Protein AF-A0A535F2R6-F1 (afdb_monomer)

Secondary structure (DSSP, 8-state):
-HHHIIIIIS-TTS----HHHHIIIIIHHHHHHHHHHHHT-PPP-SSTTHHHHHHHHHHHHHHHHHSS-GGGHHHHHHHHHHHTTT-HHHHHHHHHHHHHHHHHHHHTT--HHHHHHHHHHHHHHHHTT--TTSTTSTTSPPHHHHHHHHHHHTS-GGGSHHHHHHHHHHHHHHH-SS------S------SS-SS--TTSHHHHHS-SHHHHHHHTT--

Sequence (220 aa):
MIEEFHEHVYPGRVQTPIPQKFIDTVLFPYAHALNNILKANYQYGSSPNAKANAKEINSMFRWLNQLDHGFWIAPALYYFVQNHRQQQNLVVRFLIDLERLVVSFMICRVPPYRRIDRYCQLLEAIYKDEDLFAPASPLQLTPGERQEVCRILNGDIYHLHYVCRYVLLRLDSYRSDSGASYDYQTISIEHILPQRPHSDSKWHQTFPSKEMRERYVHRL

Mean predicted aligned error: 6.94 Å

Structure (mmCIF, N/CA/C/O backbone):
data_AF-A0A535F2R6-F1
#
_entry.id   AF-A0A535F2R6-F1
#
loop_
_atom_site.group_PDB
_atom_site.id
_atom_site.type_symbol
_atom_site.label_atom_id
_atom_site.label_alt_id
_atom_site.label_comp_id
_atom_site.label_asym_id
_atom_site.label_entity_id
_atom_site.label_seq_id
_atom_site.pdbx_PDB_ins_code
_atom_site.Cartn_x
_atom_site.Cartn_y
_atom_site.Cartn_z
_atom_site.occupancy
_atom_site.B_iso_or_equiv
_atom_site.auth_seq_id
_atom_site.auth_comp_id
_atom_site.auth_asym_id
_atom_site.auth_atom_id
_atom_site.pdbx_PDB_model_num
ATOM 1 N N . MET A 1 1 ? -26.805 16.577 0.237 1.00 53.19 1 MET A N 1
ATOM 2 C CA . MET A 1 1 ? -25.674 16.834 1.158 1.00 53.19 1 MET A CA 1
ATOM 3 C C . MET A 1 1 ? -26.095 16.974 2.627 1.00 53.19 1 MET A C 1
ATOM 5 O O . MET A 1 1 ? -25.614 16.174 3.412 1.00 53.19 1 MET A O 1
ATOM 9 N N . ILE A 1 2 ? -26.966 17.915 3.043 1.00 55.25 2 ILE A N 1
ATOM 10 C CA . ILE A 1 2 ? -27.427 17.984 4.458 1.00 55.25 2 ILE A CA 1
ATOM 11 C C . ILE A 1 2 ? -28.404 16.843 4.797 1.00 55.25 2 ILE A C 1
ATOM 13 O O . ILE A 1 2 ? -28.272 16.225 5.847 1.00 55.25 2 ILE A O 1
ATOM 17 N N . GLU A 1 3 ? -29.332 16.509 3.896 1.00 55.41 3 GLU A N 1
ATOM 18 C CA . GLU A 1 3 ? -30.241 15.361 4.075 1.00 55.41 3 GLU A CA 1
ATOM 19 C C . GLU A 1 3 ? -29.479 14.030 4.125 1.00 55.41 3 GLU A C 1
ATOM 21 O O . GLU A 1 3 ? -29.607 13.304 5.101 1.00 55.41 3 GLU A O 1
ATOM 26 N N . GLU A 1 4 ? -28.577 13.774 3.172 1.00 56.91 4 GLU A N 1
ATOM 27 C CA . GLU A 1 4 ? -27.703 12.584 3.179 1.00 56.91 4 GLU A CA 1
ATOM 28 C C . GLU A 1 4 ? -26.836 12.484 4.449 1.00 56.91 4 GLU A C 1
ATOM 30 O O . GLU A 1 4 ? -26.593 11.391 4.957 1.00 56.91 4 GLU A O 1
ATOM 35 N N . PHE A 1 5 ? -26.378 13.616 5.001 1.00 58.38 5 PHE A N 1
ATOM 36 C CA . PHE A 1 5 ? -25.664 13.635 6.280 1.00 58.38 5 PHE A CA 1
ATOM 37 C C . PHE A 1 5 ? -26.579 13.183 7.427 1.00 58.38 5 PHE A C 1
ATOM 39 O O . PHE A 1 5 ? -26.188 12.347 8.240 1.00 58.38 5 PHE A O 1
ATOM 46 N N . HIS A 1 6 ? -27.813 13.683 7.476 1.00 60.59 6 HIS A N 1
ATOM 47 C CA . HIS A 1 6 ? -28.810 13.264 8.461 1.00 60.59 6 HIS A CA 1
ATOM 48 C C . HIS A 1 6 ? -29.387 11.866 8.213 1.00 60.59 6 HIS A C 1
ATOM 50 O O . HIS A 1 6 ? -30.003 11.319 9.115 1.00 60.59 6 HIS A O 1
ATOM 56 N N . GLU A 1 7 ? -29.193 11.260 7.046 1.00 66.00 7 GLU A N 1
ATOM 57 C CA . GLU A 1 7 ? -29.596 9.874 6.786 1.00 66.00 7 GLU A CA 1
ATOM 58 C C . GLU A 1 7 ? -28.478 8.875 7.091 1.00 66.00 7 GLU A C 1
ATOM 60 O O . GLU A 1 7 ? -28.731 7.828 7.682 1.00 66.00 7 GLU A O 1
ATOM 65 N N . HIS A 1 8 ? -27.234 9.190 6.728 1.00 62.97 8 HIS A N 1
ATOM 66 C CA . HIS A 1 8 ? -26.132 8.225 6.782 1.00 62.97 8 HIS A CA 1
ATOM 67 C C . HIS A 1 8 ? -25.128 8.478 7.908 1.00 62.97 8 HIS A C 1
ATOM 69 O O . HIS A 1 8 ? -24.523 7.532 8.408 1.00 62.97 8 HIS A O 1
ATOM 75 N N . VAL A 1 9 ? -24.945 9.732 8.327 1.00 61.28 9 VAL A N 1
ATOM 76 C CA . VAL A 1 9 ? -24.023 10.099 9.419 1.00 61.28 9 VAL A CA 1
ATOM 77 C C . VAL A 1 9 ? -24.783 10.286 10.730 1.00 61.28 9 VAL A C 1
ATOM 79 O O . VAL A 1 9 ? -24.269 9.968 11.803 1.00 61.28 9 VAL A O 1
ATOM 82 N N . TYR A 1 10 ? -26.023 10.774 10.646 1.00 60.84 10 TYR A N 1
ATOM 83 C CA . TYR A 1 10 ? -26.882 11.029 11.796 1.00 60.84 10 TYR A CA 1
ATOM 84 C C . TYR A 1 10 ? -28.350 10.615 11.562 1.00 60.84 10 TYR A C 1
ATOM 86 O O . TYR A 1 10 ? -29.223 11.470 11.735 1.00 60.84 10 TYR A O 1
ATOM 94 N N . PRO A 1 11 ? -28.636 9.343 11.181 1.00 54.47 11 PRO A N 1
ATOM 95 C CA . PRO A 1 11 ? -29.995 8.842 10.947 1.00 54.47 11 PRO A CA 1
ATOM 96 C C . PRO A 1 11 ? -30.901 9.207 12.119 1.00 54.47 11 PRO A C 1
ATOM 98 O O . PRO A 1 11 ? -30.718 8.741 13.247 1.00 54.47 11 PRO A O 1
ATOM 101 N N . GLY A 1 12 ? -31.848 10.108 11.864 1.00 58.34 12 GLY A N 1
ATOM 102 C CA . GLY A 1 12 ? -32.712 10.672 12.892 1.00 58.34 12 GLY A CA 1
ATOM 103 C C . GLY A 1 12 ? -33.409 9.595 13.732 1.00 58.34 12 GLY A C 1
ATOM 104 O O . GLY A 1 12 ? -33.988 8.659 13.186 1.00 58.34 12 GLY A O 1
ATOM 105 N N . ARG A 1 13 ? -33.426 9.822 15.060 1.00 48.97 13 ARG A N 1
ATOM 106 C CA . ARG A 1 13 ? -34.171 9.112 16.135 1.00 48.97 13 ARG A CA 1
ATOM 107 C C . ARG A 1 13 ? -33.417 8.112 17.021 1.00 48.97 13 ARG A C 1
ATOM 109 O O . ARG A 1 13 ? -34.062 7.303 17.683 1.00 48.97 13 ARG A O 1
ATOM 116 N N . VAL A 1 14 ? -32.102 8.230 17.183 1.00 52.03 14 VAL A N 1
ATOM 117 C CA . VAL A 1 14 ? -31.460 7.730 18.415 1.00 52.03 14 VAL A CA 1
ATOM 118 C C . VAL A 1 14 ? -31.226 8.918 19.339 1.00 52.03 14 VAL A C 1
ATOM 120 O O . VAL A 1 14 ? -30.663 9.925 18.916 1.00 52.03 14 VAL A O 1
ATOM 123 N N . GLN A 1 15 ? -31.716 8.814 20.580 1.00 54.31 15 GLN A N 1
ATOM 124 C CA . GLN A 1 15 ? -31.427 9.751 21.668 1.00 54.31 15 GLN A CA 1
ATOM 125 C C . GLN A 1 15 ? -29.955 10.141 21.610 1.00 54.31 15 GLN A C 1
ATOM 127 O O . GLN A 1 15 ? -29.078 9.277 21.653 1.00 54.31 15 GLN A O 1
ATOM 132 N N . THR A 1 16 ? -29.716 11.437 21.443 1.00 52.16 16 THR A N 1
ATOM 133 C CA . THR A 1 16 ? -28.403 12.039 21.257 1.00 52.16 16 THR A CA 1
ATOM 134 C C . THR A 1 16 ? -27.399 11.372 22.203 1.00 52.16 16 THR A C 1
ATOM 136 O O . THR A 1 16 ? -27.581 11.438 23.424 1.00 52.16 16 THR A O 1
ATOM 139 N N . PRO A 1 17 ? -26.296 10.776 21.713 1.00 57.97 17 PRO A N 1
ATOM 140 C CA . PRO A 1 17 ? -25.086 10.801 22.511 1.00 57.97 17 PRO A CA 1
ATOM 141 C C . PRO A 1 17 ? -24.850 12.289 22.777 1.00 57.97 17 PRO A C 1
ATOM 143 O O . PRO A 1 17 ? -24.729 13.054 21.822 1.00 57.97 17 PRO A O 1
ATOM 146 N N . ILE A 1 18 ? -24.884 12.712 24.045 1.00 73.06 18 ILE A N 1
ATOM 147 C CA . ILE A 1 18 ? -24.543 14.079 24.482 1.00 73.06 18 ILE A CA 1
ATOM 148 C C . ILE A 1 18 ? -23.378 14.563 23.601 1.00 73.06 18 ILE A C 1
ATOM 150 O O . ILE A 1 18 ? -22.455 13.771 23.433 1.00 73.06 18 ILE A O 1
ATOM 154 N N . PRO A 1 19 ? -23.377 15.772 23.006 1.00 81.19 19 PRO A N 1
ATOM 155 C CA . PRO A 1 19 ? -22.329 16.209 22.069 1.00 81.19 19 PRO A CA 1
ATOM 156 C C . PRO A 1 19 ? -20.900 15.870 22.522 1.00 81.19 19 PRO A C 1
ATOM 158 O O . PRO A 1 19 ? -20.068 15.441 21.728 1.00 81.19 19 PRO A O 1
ATOM 161 N N . GLN A 1 20 ? -20.664 15.939 23.832 1.00 84.38 20 GLN A N 1
ATOM 162 C CA . GLN A 1 20 ? -19.458 15.463 24.496 1.00 84.38 20 GLN A CA 1
ATOM 163 C C . GLN A 1 20 ? -19.130 13.980 24.237 1.00 84.38 20 GLN A C 1
ATOM 165 O O . GLN A 1 20 ? -18.024 13.667 23.829 1.00 84.38 20 GLN A O 1
ATOM 170 N N . LYS A 1 21 ? -20.089 13.059 24.363 1.00 84.06 21 LYS A N 1
ATOM 171 C CA . LYS A 1 21 ? -19.920 11.640 24.020 1.00 84.06 21 LYS A CA 1
ATOM 172 C C . LYS A 1 21 ? -19.523 11.445 22.556 1.00 84.06 21 LYS A C 1
ATOM 174 O O . LYS A 1 21 ? -18.65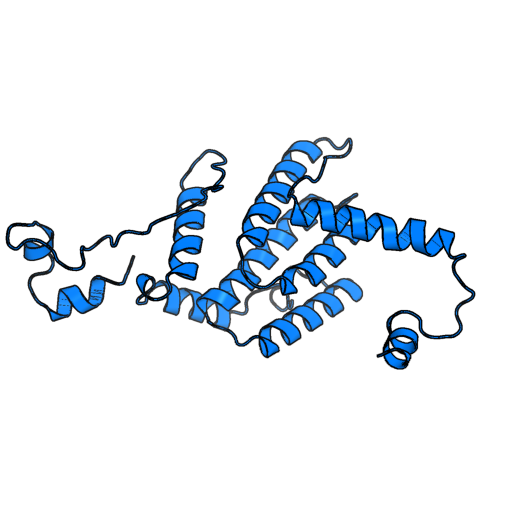8 10.618 22.294 1.00 84.06 21 LYS A O 1
ATOM 179 N N . PHE A 1 22 ? -20.101 12.181 21.603 1.00 84.00 22 PHE A N 1
ATOM 180 C CA . PHE A 1 22 ? -19.645 12.113 20.205 1.00 84.00 22 PHE A CA 1
ATOM 181 C C . PHE A 1 22 ? -18.194 12.592 20.066 1.00 84.00 22 PHE A C 1
ATOM 183 O O . PHE A 1 22 ? -17.375 11.907 19.452 1.00 84.00 22 PHE A O 1
ATOM 190 N N . ILE A 1 23 ? -17.865 13.734 20.674 1.00 86.94 23 ILE A N 1
ATOM 191 C CA . ILE A 1 23 ? -16.510 14.292 20.663 1.00 86.94 23 ILE A CA 1
ATOM 192 C C . ILE A 1 23 ? -15.502 13.285 21.243 1.00 86.94 23 ILE A C 1
ATOM 194 O O . ILE A 1 23 ? -14.511 12.954 20.592 1.00 86.94 23 ILE A O 1
ATOM 198 N N . ASP A 1 24 ? -15.800 12.740 22.419 1.00 88.00 24 ASP A N 1
ATOM 199 C CA . ASP A 1 24 ? -14.896 11.889 23.191 1.00 88.00 24 ASP A CA 1
ATOM 200 C C . ASP A 1 24 ? -14.749 10.483 22.598 1.00 88.00 24 ASP A C 1
ATOM 202 O O . ASP A 1 24 ? -13.669 9.894 22.653 1.00 88.00 24 ASP A O 1
ATOM 206 N N . THR A 1 25 ? -15.824 9.927 22.028 1.00 85.50 25 THR A N 1
ATOM 207 C CA . THR A 1 25 ? -15.846 8.522 21.579 1.00 85.50 25 THR A CA 1
ATOM 208 C C . THR A 1 25 ? -15.702 8.343 20.072 1.00 85.50 25 THR A C 1
ATOM 210 O O . THR A 1 25 ? -15.314 7.261 19.637 1.00 85.50 25 THR A O 1
ATOM 213 N N . VAL A 1 26 ? -15.960 9.384 19.276 1.00 86.62 26 VAL A N 1
ATOM 214 C CA . VAL A 1 26 ? -15.872 9.324 17.810 1.00 86.62 26 VAL A CA 1
ATOM 215 C C . VAL A 1 26 ? -14.845 10.322 17.291 1.00 86.62 26 VAL A C 1
ATOM 217 O O . VAL A 1 26 ? -13.838 9.912 16.720 1.00 86.62 26 VAL A O 1
ATOM 220 N N . LEU A 1 27 ? -15.038 11.623 17.517 1.00 88.25 27 LEU A N 1
ATOM 221 C CA . LEU A 1 27 ? -14.206 12.641 16.869 1.00 88.25 27 LEU A CA 1
ATOM 222 C C . LEU A 1 27 ? -12.733 12.557 17.292 1.00 88.25 27 LEU A C 1
ATOM 224 O O . LEU A 1 27 ? -11.859 12.448 16.431 1.00 88.25 27 LEU A O 1
ATOM 228 N N . PHE A 1 28 ? -12.442 12.583 18.597 1.00 91.88 28 PHE A N 1
ATOM 229 C CA . PHE A 1 28 ? -11.062 12.554 19.086 1.00 91.88 28 PHE A CA 1
ATOM 230 C C . PHE A 1 28 ? -10.318 11.264 18.714 1.00 91.88 28 PHE A C 1
ATOM 232 O O . PHE A 1 28 ? -9.199 11.372 18.200 1.00 91.88 28 PHE A O 1
ATOM 239 N N . PRO A 1 29 ? -10.889 10.054 18.894 1.00 91.75 29 PRO A N 1
ATOM 240 C CA . PRO A 1 29 ? -10.221 8.822 18.483 1.00 91.75 29 PRO A CA 1
ATOM 241 C C . PRO A 1 29 ? -9.874 8.790 16.992 1.00 91.75 29 PRO A C 1
ATOM 243 O O . PRO A 1 29 ? -8.746 8.438 16.643 1.00 91.75 29 PRO A O 1
ATOM 246 N N . TYR A 1 30 ? -10.800 9.202 16.120 1.00 94.25 30 TYR A N 1
ATOM 247 C CA . TYR A 1 30 ? -10.560 9.227 14.676 1.00 94.25 30 TYR A CA 1
ATOM 248 C C . TYR A 1 30 ? -9.562 10.317 14.278 1.00 94.25 30 TYR A C 1
ATOM 250 O O . TYR A 1 30 ? -8.675 10.051 13.472 1.00 94.25 30 TYR A O 1
ATOM 258 N N . ALA A 1 31 ? -9.632 11.514 14.867 1.00 94.88 31 ALA A N 1
ATOM 259 C CA . ALA A 1 31 ? -8.666 12.580 14.602 1.00 94.88 31 ALA A CA 1
ATOM 260 C C . ALA A 1 31 ? -7.241 12.173 15.017 1.00 94.88 31 ALA A C 1
ATOM 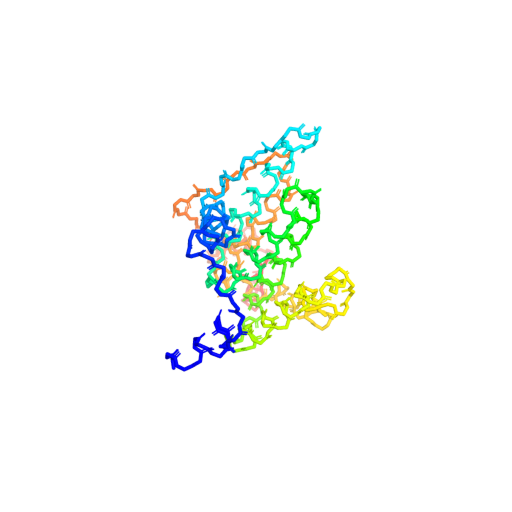262 O O . ALA A 1 31 ? -6.283 12.384 14.271 1.00 94.88 31 ALA A O 1
ATOM 263 N N . HIS A 1 32 ? -7.100 11.534 16.180 1.00 93.88 32 HIS A N 1
ATOM 264 C CA . HIS A 1 32 ? -5.815 11.030 16.656 1.00 93.88 32 HIS A CA 1
ATOM 265 C C . HIS A 1 32 ? -5.281 9.899 15.765 1.00 93.88 32 HIS A C 1
ATOM 267 O O . HIS A 1 32 ? -4.109 9.902 15.390 1.00 93.88 32 HIS A O 1
ATOM 273 N N . ALA A 1 33 ? -6.139 8.951 15.377 1.00 95.06 33 ALA A N 1
ATOM 274 C CA . ALA A 1 33 ? -5.780 7.883 14.450 1.00 95.06 33 ALA A CA 1
ATOM 275 C C . ALA A 1 33 ? -5.367 8.420 13.071 1.00 95.06 33 ALA A C 1
ATOM 277 O O . ALA A 1 33 ? -4.355 7.988 12.525 1.00 95.06 33 ALA A O 1
ATOM 278 N N . LEU A 1 34 ? -6.089 9.407 12.540 1.00 95.81 34 LEU A N 1
ATOM 279 C CA . LEU A 1 34 ? -5.744 10.054 11.280 1.00 95.81 34 LEU A CA 1
ATOM 280 C C . LEU A 1 34 ? -4.387 10.759 11.373 1.00 95.81 34 LEU A C 1
ATOM 282 O O . LEU A 1 34 ? -3.554 10.595 10.487 1.00 95.81 34 LEU A O 1
ATOM 286 N N . ASN A 1 35 ? -4.117 11.480 12.466 1.00 95.88 35 ASN A N 1
ATOM 287 C CA . ASN A 1 35 ? -2.801 12.076 12.703 1.00 95.88 35 ASN A CA 1
ATOM 288 C C . ASN A 1 35 ? -1.694 11.008 12.753 1.00 95.88 35 ASN A C 1
ATOM 290 O O . ASN A 1 35 ? -0.640 11.221 12.157 1.00 95.88 35 ASN A O 1
ATOM 294 N N . ASN A 1 36 ? -1.950 9.855 13.385 1.00 95.44 36 ASN A N 1
ATOM 295 C CA . ASN A 1 36 ? -1.012 8.728 13.410 1.00 95.44 36 ASN A CA 1
ATOM 296 C C . ASN A 1 36 ? -0.687 8.193 12.015 1.00 95.44 36 ASN A C 1
ATOM 298 O O . ASN A 1 36 ? 0.482 7.941 11.723 1.00 95.44 36 ASN A O 1
ATOM 302 N N . ILE A 1 37 ? -1.704 8.045 11.165 1.00 95.31 37 ILE A N 1
ATOM 303 C CA . ILE A 1 37 ? -1.556 7.578 9.783 1.00 95.31 37 ILE A CA 1
ATOM 304 C C . ILE A 1 37 ? -0.759 8.601 8.967 1.00 95.31 37 ILE A C 1
ATOM 306 O O . ILE A 1 37 ? 0.274 8.270 8.390 1.00 95.31 37 ILE A O 1
ATOM 310 N N . LEU A 1 38 ? -1.188 9.865 8.969 1.00 93.62 38 LEU A N 1
ATOM 311 C CA . LEU A 1 38 ? -0.591 10.913 8.136 1.00 93.62 38 LEU A CA 1
ATOM 312 C C . LEU A 1 38 ? 0.855 11.236 8.528 1.00 93.62 38 LEU A C 1
ATOM 314 O O . LEU A 1 38 ? 1.678 11.518 7.662 1.00 93.62 38 LEU A O 1
ATOM 318 N N . LYS A 1 39 ? 1.183 11.193 9.824 1.00 93.75 39 LYS A N 1
ATOM 319 C CA . LYS A 1 39 ? 2.530 11.517 10.325 1.00 93.75 39 LYS A CA 1
ATOM 320 C C . LYS A 1 39 ? 3.398 10.296 10.602 1.00 93.75 39 LYS A C 1
ATOM 322 O O . LYS A 1 39 ? 4.547 10.467 11.004 1.00 93.75 39 LYS A O 1
ATOM 327 N N . ALA A 1 40 ? 2.867 9.084 10.426 1.00 93.75 40 ALA A N 1
ATOM 328 C CA . ALA A 1 40 ? 3.548 7.836 10.764 1.00 93.75 40 ALA A CA 1
ATOM 329 C C . ALA A 1 40 ? 4.204 7.869 12.164 1.00 93.75 40 ALA A C 1
ATOM 331 O O . ALA A 1 40 ? 5.381 7.527 12.329 1.00 93.75 40 ALA A O 1
ATOM 332 N N . ASN A 1 41 ? 3.450 8.338 13.165 1.00 93.50 41 ASN A N 1
ATOM 333 C CA . ASN A 1 41 ? 3.931 8.594 14.527 1.00 93.50 41 ASN A CA 1
ATOM 334 C C . ASN A 1 41 ? 3.131 7.844 15.609 1.00 93.50 41 ASN A C 1
ATOM 336 O O . ASN A 1 41 ? 3.075 8.285 16.758 1.00 93.50 41 ASN A O 1
ATOM 340 N N . TYR A 1 42 ? 2.541 6.698 15.260 1.00 92.44 42 TYR A N 1
ATOM 341 C CA . TYR A 1 42 ? 1.868 5.826 16.216 1.00 92.44 42 TYR A CA 1
ATOM 342 C C . TYR A 1 42 ? 2.827 5.394 17.332 1.00 92.44 42 TYR A C 1
ATOM 344 O O . TYR A 1 42 ? 3.926 4.891 17.077 1.00 92.44 42 TYR A O 1
ATOM 352 N N . GLN A 1 43 ? 2.394 5.592 18.575 1.00 87.06 43 GLN A N 1
ATOM 353 C CA . GLN A 1 43 ? 3.139 5.221 19.772 1.00 87.06 43 GLN A CA 1
ATOM 354 C C . GLN A 1 43 ? 2.623 3.898 20.336 1.00 87.06 43 GLN A C 1
ATOM 356 O O . GLN A 1 43 ? 1.428 3.601 20.301 1.00 87.06 43 GLN A O 1
ATOM 361 N N . TYR A 1 44 ? 3.549 3.094 20.851 1.00 73.56 44 TYR A N 1
ATOM 362 C CA . TYR A 1 44 ? 3.250 1.782 21.403 1.00 73.56 44 TYR A CA 1
ATOM 363 C C . TYR A 1 44 ? 2.609 1.888 22.795 1.00 73.56 44 TYR A C 1
ATOM 365 O O . TYR A 1 44 ? 2.993 2.732 23.600 1.00 73.56 44 TYR A O 1
ATOM 373 N N . GLY A 1 45 ? 1.646 1.010 23.085 1.00 67.25 45 GLY A N 1
ATOM 374 C CA . GLY A 1 45 ? 1.159 0.771 24.451 1.00 67.25 45 GLY A CA 1
ATOM 375 C C . GLY A 1 45 ? 2.054 -0.210 25.222 1.00 67.25 45 GLY A C 1
ATOM 376 O O . GLY A 1 45 ? 3.061 -0.678 24.707 1.00 67.25 45 GLY A O 1
ATOM 377 N N . SER A 1 46 ? 1.675 -0.595 26.439 1.00 62.53 46 SER A N 1
ATOM 378 C CA . SER A 1 46 ? 2.521 -1.378 27.364 1.00 62.53 46 SER A CA 1
ATOM 379 C C . SER A 1 46 ? 2.680 -2.888 27.061 1.00 62.53 46 SER A C 1
ATOM 381 O O . SER A 1 46 ? 3.010 -3.651 27.964 1.00 62.53 46 SER A O 1
ATOM 383 N N . SER A 1 47 ? 2.420 -3.362 25.835 1.00 65.31 47 SER A N 1
ATOM 384 C CA . SER A 1 47 ? 2.470 -4.800 25.486 1.00 65.31 47 SER A CA 1
ATOM 385 C C . SER A 1 47 ? 3.895 -5.278 25.115 1.00 65.31 47 SER A C 1
ATOM 387 O O . SER A 1 47 ? 4.664 -4.488 24.561 1.00 65.31 47 SER A O 1
ATOM 389 N N . PRO A 1 48 ? 4.266 -6.559 25.358 1.00 63.47 48 PRO A N 1
ATOM 390 C CA . PRO A 1 48 ? 5.625 -7.084 25.143 1.00 63.47 48 PRO A CA 1
ATOM 391 C C . PRO A 1 48 ? 6.193 -6.873 23.729 1.00 63.47 48 PRO A C 1
ATOM 393 O O . PRO A 1 48 ? 7.387 -6.631 23.579 1.00 63.47 48 PRO A O 1
ATOM 396 N N . ASN A 1 49 ? 5.335 -6.892 22.700 1.00 72.06 49 ASN A N 1
ATOM 397 C CA . ASN A 1 49 ? 5.716 -6.676 21.293 1.00 72.06 49 ASN A CA 1
ATOM 398 C C . ASN A 1 49 ? 5.321 -5.294 20.759 1.00 72.06 49 ASN A C 1
ATOM 400 O O . ASN A 1 49 ? 5.490 -5.000 19.574 1.00 72.06 49 ASN A O 1
ATOM 404 N N . ALA A 1 50 ? 4.795 -4.421 21.616 1.00 75.50 50 ALA A N 1
ATOM 405 C CA . ALA A 1 50 ? 4.181 -3.178 21.179 1.00 75.50 50 ALA A CA 1
ATOM 406 C C . ALA A 1 50 ? 5.176 -2.256 20.463 1.00 75.50 50 ALA A C 1
ATOM 408 O O . ALA A 1 50 ? 4.805 -1.581 19.506 1.00 75.50 50 ALA A O 1
ATOM 409 N N . LYS A 1 51 ? 6.451 -2.265 20.876 1.00 80.75 51 LYS A N 1
ATOM 410 C CA . LYS A 1 51 ? 7.506 -1.461 20.245 1.00 80.75 51 LYS A CA 1
ATOM 411 C C . LYS A 1 51 ? 7.830 -1.930 18.821 1.00 80.75 51 LYS A C 1
ATOM 413 O O . LYS A 1 51 ? 8.013 -1.088 17.943 1.00 80.75 51 LYS A O 1
ATOM 418 N N . ALA A 1 52 ? 7.890 -3.243 18.589 1.00 84.69 52 ALA A N 1
ATOM 419 C CA . ALA A 1 52 ? 8.130 -3.809 17.260 1.00 84.69 52 ALA A CA 1
ATOM 420 C C . ALA A 1 52 ? 6.937 -3.532 16.334 1.00 84.69 52 ALA A C 1
ATOM 422 O O . ALA A 1 52 ? 7.108 -2.928 15.277 1.00 84.69 52 ALA A O 1
ATOM 423 N N . ASN A 1 53 ? 5.722 -3.819 16.805 1.00 86.31 53 ASN A N 1
ATOM 424 C CA . ASN A 1 53 ? 4.496 -3.555 16.057 1.00 86.31 53 ASN A CA 1
ATOM 425 C C . ASN A 1 53 ? 4.321 -2.073 15.719 1.00 86.31 53 ASN A C 1
ATOM 427 O O . ASN A 1 53 ? 3.953 -1.734 14.601 1.00 86.31 53 ASN A O 1
ATOM 431 N N . ALA A 1 54 ? 4.615 -1.162 16.651 1.00 89.88 54 ALA A N 1
ATOM 432 C CA . ALA A 1 54 ? 4.534 0.266 16.363 1.00 89.88 54 ALA A CA 1
ATOM 433 C C . ALA A 1 54 ? 5.552 0.703 15.300 1.00 89.88 54 ALA A C 1
ATOM 435 O O . ALA A 1 54 ? 5.241 1.551 14.463 1.00 89.88 54 ALA A O 1
ATOM 436 N N . LYS A 1 55 ? 6.756 0.113 15.292 1.00 90.12 55 LYS A N 1
ATOM 437 C CA . LYS A 1 55 ? 7.754 0.363 14.244 1.00 90.12 55 LYS A CA 1
ATOM 438 C C . LYS A 1 55 ? 7.244 -0.104 12.879 1.00 90.12 55 LYS A C 1
ATOM 440 O O . LYS A 1 55 ? 7.372 0.646 11.913 1.00 90.12 55 LYS A O 1
ATOM 445 N N . GLU A 1 56 ? 6.650 -1.292 12.811 1.00 91.38 56 GLU A N 1
ATOM 446 C CA . GLU A 1 56 ? 6.083 -1.858 11.581 1.00 91.38 56 GLU A CA 1
ATOM 447 C C . GLU A 1 56 ? 4.875 -1.063 11.081 1.00 91.38 56 GLU A C 1
ATOM 449 O O . GLU A 1 56 ? 4.847 -0.672 9.918 1.00 91.38 56 GLU A O 1
ATOM 454 N N . ILE A 1 57 ? 3.934 -0.718 11.963 1.00 94.44 57 ILE A N 1
ATOM 455 C CA . ILE A 1 57 ? 2.782 0.139 11.641 1.00 94.44 57 ILE A CA 1
ATOM 456 C C . ILE A 1 57 ? 3.258 1.475 11.063 1.00 94.44 57 ILE A C 1
ATOM 458 O O . ILE A 1 57 ? 2.813 1.881 9.991 1.00 94.44 57 ILE A O 1
ATOM 462 N N . ASN A 1 58 ? 4.211 2.140 11.722 1.00 94.06 58 ASN A N 1
ATOM 463 C CA . ASN A 1 58 ? 4.753 3.403 11.221 1.00 94.06 58 ASN A CA 1
ATOM 464 C C . ASN A 1 58 ? 5.514 3.224 9.901 1.00 94.06 58 ASN A C 1
ATOM 466 O O . ASN A 1 58 ? 5.480 4.111 9.054 1.00 94.06 58 ASN A O 1
ATOM 470 N N . SER A 1 59 ? 6.203 2.099 9.697 1.00 92.44 59 SER A N 1
ATOM 471 C CA . SER A 1 59 ? 6.826 1.787 8.407 1.00 92.44 59 SER A CA 1
ATOM 472 C C . SER A 1 59 ? 5.774 1.662 7.304 1.00 92.44 59 SER A C 1
ATOM 474 O O . SER A 1 59 ? 5.917 2.302 6.264 1.00 92.44 59 SER A O 1
ATOM 476 N N . MET A 1 60 ? 4.682 0.939 7.554 1.00 94.12 60 MET A N 1
ATOM 477 C CA . MET A 1 60 ? 3.589 0.795 6.594 1.00 94.12 60 MET A CA 1
ATOM 478 C C . MET A 1 60 ? 2.871 2.115 6.309 1.00 94.12 60 MET A C 1
ATOM 480 O O . MET A 1 60 ? 2.564 2.389 5.153 1.00 94.12 60 MET A O 1
ATOM 484 N N . PHE A 1 61 ? 2.669 2.973 7.312 1.00 94.62 61 PHE A N 1
ATOM 485 C CA . PHE A 1 61 ? 2.144 4.323 7.086 1.00 94.62 61 PHE A CA 1
ATOM 486 C C . PHE A 1 61 ? 3.056 5.151 6.181 1.00 94.62 61 PHE A C 1
ATOM 488 O O . PHE A 1 61 ? 2.563 5.791 5.259 1.00 94.62 61 PHE A O 1
ATOM 495 N N . ARG A 1 62 ? 4.384 5.094 6.362 1.00 92.50 62 ARG A N 1
ATOM 496 C CA . ARG A 1 62 ? 5.320 5.776 5.448 1.00 92.50 62 ARG A CA 1
ATOM 497 C C . ARG A 1 62 ? 5.238 5.239 4.021 1.00 92.50 62 ARG A C 1
ATOM 499 O O . ARG A 1 62 ? 5.332 6.031 3.092 1.00 92.50 62 ARG A O 1
ATOM 506 N N . TRP A 1 63 ? 5.058 3.931 3.837 1.00 92.88 63 TRP A N 1
ATOM 507 C CA . TRP A 1 63 ? 4.872 3.344 2.506 1.00 92.88 63 TRP A CA 1
ATOM 508 C C . TRP A 1 63 ? 3.563 3.797 1.857 1.00 92.88 63 TRP A C 1
ATOM 510 O O . TRP A 1 63 ? 3.583 4.304 0.739 1.00 92.88 63 TRP A O 1
ATOM 520 N N . LEU A 1 64 ? 2.443 3.698 2.573 1.00 93.62 64 LEU A N 1
ATOM 521 C CA . LEU A 1 64 ? 1.132 4.121 2.078 1.00 93.62 64 LEU A CA 1
ATOM 522 C C . LEU A 1 64 ? 1.071 5.632 1.796 1.00 93.62 64 LEU A C 1
ATOM 524 O O . LEU A 1 64 ? 0.494 6.035 0.794 1.00 93.62 64 LEU A O 1
ATOM 528 N N . ASN A 1 65 ? 1.719 6.469 2.613 1.00 91.81 65 ASN A N 1
ATOM 529 C CA . ASN A 1 65 ? 1.776 7.922 2.402 1.00 91.81 65 ASN A CA 1
ATOM 530 C C . ASN A 1 65 ? 2.602 8.329 1.174 1.00 91.81 65 ASN A C 1
ATOM 532 O O . ASN A 1 65 ? 2.463 9.454 0.701 1.00 91.81 65 ASN A O 1
ATOM 536 N N . GLN A 1 66 ? 3.453 7.443 0.647 1.00 88.62 66 GLN A N 1
ATOM 537 C CA . GLN A 1 66 ? 4.111 7.688 -0.634 1.00 88.62 66 GLN A CA 1
ATOM 538 C C . GLN A 1 66 ? 3.163 7.483 -1.815 1.00 88.62 66 GLN A C 1
ATOM 540 O O . GLN A 1 66 ? 3.449 8.046 -2.873 1.00 88.62 66 GLN A O 1
ATOM 545 N N . LEU A 1 67 ? 2.086 6.699 -1.645 1.00 87.94 67 LEU A N 1
ATOM 546 C CA . LEU A 1 67 ? 1.104 6.354 -2.676 1.00 87.94 67 LEU A CA 1
ATOM 547 C C . LEU A 1 67 ? 0.161 7.529 -2.953 1.00 87.94 67 LEU A C 1
ATOM 549 O O . LEU A 1 67 ? -0.425 8.103 -2.034 1.00 87.94 67 LEU A O 1
ATOM 553 N N . ASP A 1 68 ? -0.001 7.874 -4.230 1.00 70.88 68 ASP A N 1
ATOM 554 C CA . ASP A 1 68 ? -0.933 8.921 -4.646 1.00 70.88 68 ASP A CA 1
ATOM 555 C C . ASP A 1 68 ? -2.394 8.462 -4.457 1.00 70.88 68 ASP A C 1
ATOM 557 O O . ASP A 1 68 ? -2.727 7.282 -4.604 1.00 70.88 68 ASP A O 1
ATOM 561 N N . HIS A 1 69 ? -3.273 9.427 -4.177 1.00 66.38 69 HIS A N 1
ATOM 562 C CA . HIS A 1 69 ? -4.710 9.299 -3.920 1.00 66.38 69 HIS A CA 1
ATOM 563 C C . HIS A 1 69 ? -5.088 8.732 -2.536 1.00 66.38 69 HIS A C 1
ATOM 565 O O . HIS A 1 69 ? -5.203 7.524 -2.329 1.00 66.38 69 HIS A O 1
ATOM 571 N N . GLY A 1 70 ? -5.416 9.634 -1.602 1.00 74.56 70 GLY A N 1
ATOM 572 C CA . GLY A 1 70 ? -5.819 9.348 -0.214 1.00 74.56 70 GLY A CA 1
ATOM 573 C C . GLY A 1 70 ? -7.128 8.566 -0.014 1.00 74.56 70 GLY A C 1
ATOM 574 O O . GLY A 1 70 ? -7.677 8.575 1.082 1.00 74.56 70 GLY A O 1
ATOM 575 N N . PHE A 1 71 ? -7.641 7.869 -1.031 1.00 84.50 71 PHE A N 1
ATOM 576 C CA . PHE A 1 71 ? -8.821 7.008 -0.899 1.00 84.50 71 PHE A CA 1
ATOM 577 C C . PHE A 1 71 ? -8.570 5.805 0.017 1.00 84.50 71 PHE A C 1
ATOM 579 O O . PHE A 1 71 ? -9.480 5.363 0.712 1.00 84.50 71 PHE A O 1
ATOM 586 N N . TRP A 1 72 ? -7.330 5.311 0.078 1.00 93.81 72 TRP A N 1
ATOM 587 C CA . TRP A 1 72 ? -6.949 4.219 0.976 1.00 93.81 72 TRP A CA 1
ATOM 588 C C . TRP A 1 72 ? -7.017 4.615 2.461 1.00 93.81 72 TRP A C 1
ATOM 590 O O . TRP A 1 72 ? -7.106 3.740 3.324 1.00 93.81 72 TRP A O 1
ATOM 600 N N . ILE A 1 73 ? -7.012 5.919 2.775 1.00 95.75 73 ILE A N 1
ATOM 601 C CA . ILE A 1 73 ? -7.045 6.417 4.156 1.00 95.75 73 ILE A CA 1
ATOM 602 C C . ILE A 1 73 ? -8.346 6.006 4.839 1.00 95.75 73 ILE A C 1
ATOM 604 O O . ILE A 1 73 ? -8.309 5.655 6.011 1.00 95.75 73 ILE A O 1
ATOM 608 N N . ALA A 1 74 ? -9.480 6.007 4.134 1.00 94.31 74 ALA A N 1
ATOM 609 C CA . ALA A 1 74 ? -10.771 5.662 4.729 1.00 94.31 74 ALA A CA 1
ATOM 610 C C . ALA A 1 74 ? -10.802 4.230 5.312 1.00 94.31 74 ALA A C 1
ATOM 612 O O . ALA A 1 74 ? -11.035 4.100 6.518 1.00 94.31 74 ALA A O 1
ATOM 613 N N . PRO A 1 75 ? -10.512 3.158 4.543 1.00 96.25 75 PRO A N 1
ATOM 614 C CA . PRO A 1 75 ? -10.453 1.807 5.101 1.00 96.25 75 PRO A CA 1
ATOM 615 C C . PRO A 1 75 ? -9.312 1.631 6.112 1.00 96.25 75 PRO A C 1
ATOM 617 O O . PRO A 1 75 ? -9.508 0.952 7.118 1.00 96.25 75 PRO A O 1
ATOM 620 N N . ALA A 1 76 ? -8.153 2.277 5.910 1.00 97.12 76 ALA A N 1
ATOM 621 C CA . ALA A 1 76 ? -7.055 2.237 6.879 1.00 97.12 76 ALA A CA 1
ATOM 622 C C . ALA A 1 76 ? -7.448 2.834 8.232 1.00 97.12 76 ALA A C 1
ATOM 624 O O . ALA A 1 76 ? -7.229 2.211 9.268 1.00 97.12 76 ALA A O 1
ATOM 625 N N . LEU A 1 77 ? -8.055 4.020 8.224 1.00 96.75 77 LEU A N 1
ATOM 626 C CA . LEU A 1 77 ? -8.511 4.729 9.412 1.00 96.75 77 LEU A CA 1
ATOM 627 C C . LEU A 1 77 ? -9.572 3.925 10.152 1.00 96.75 77 LEU A C 1
ATOM 629 O O . LEU A 1 77 ? -9.453 3.737 11.363 1.00 96.75 77 LEU A O 1
ATOM 633 N N . TYR A 1 78 ? -10.575 3.429 9.423 1.00 96.12 78 TYR A N 1
ATOM 634 C CA . TYR A 1 78 ? -11.663 2.668 10.016 1.00 96.12 78 TYR A CA 1
ATOM 635 C C . TYR A 1 78 ? -11.140 1.394 10.687 1.00 96.12 78 TYR A C 1
ATOM 637 O O . TYR A 1 78 ? -11.337 1.220 11.888 1.00 96.12 78 TYR A O 1
ATOM 645 N N . TYR A 1 79 ? -10.370 0.565 9.972 1.00 97.12 79 TYR A N 1
ATOM 646 C CA . TYR A 1 79 ? -9.804 -0.661 10.541 1.00 97.12 79 TYR A CA 1
ATOM 647 C C . TYR A 1 79 ? -8.844 -0.383 11.707 1.00 97.12 79 TYR A C 1
ATOM 649 O O . TYR A 1 79 ? -8.870 -1.078 12.726 1.00 97.12 79 TYR A O 1
ATOM 657 N N . PHE A 1 80 ? -8.008 0.653 11.583 1.00 95.88 80 PHE A N 1
ATOM 658 C CA . PHE A 1 80 ? -7.043 1.024 12.611 1.00 95.88 80 PHE A CA 1
ATOM 659 C C . PHE A 1 80 ? -7.737 1.425 13.913 1.00 95.88 80 PHE A C 1
ATOM 661 O O . PHE A 1 80 ? -7.376 0.903 14.966 1.00 95.88 80 PHE A O 1
ATOM 668 N N . VAL A 1 81 ? -8.753 2.298 13.870 1.00 93.88 81 VAL A N 1
ATOM 669 C CA . VAL A 1 81 ? -9.476 2.739 15.078 1.00 93.88 81 VAL A CA 1
ATOM 670 C C . VAL A 1 81 ? -10.065 1.553 15.843 1.00 93.88 81 VAL A C 1
ATOM 672 O O . VAL A 1 81 ? -9.904 1.512 17.063 1.00 93.88 81 VAL A O 1
ATOM 675 N N . GLN A 1 82 ? -10.645 0.571 15.146 1.00 91.19 82 GLN A N 1
ATOM 676 C CA . GLN A 1 82 ? -11.242 -0.610 15.783 1.00 91.19 82 GLN A CA 1
ATOM 677 C C . GLN A 1 82 ? -10.198 -1.527 16.447 1.00 91.19 82 GLN A C 1
ATOM 679 O O . GLN A 1 82 ? -10.450 -2.084 17.512 1.00 91.19 82 GLN A O 1
ATOM 684 N N . ASN A 1 83 ? -9.003 -1.665 15.858 1.00 90.75 83 ASN A N 1
ATOM 685 C CA . ASN A 1 83 ? -8.104 -2.782 16.180 1.00 90.75 83 ASN A CA 1
ATOM 686 C C . ASN A 1 83 ? -6.773 -2.394 16.850 1.00 90.75 83 ASN A C 1
ATOM 688 O O . ASN A 1 83 ? -6.170 -3.217 17.544 1.00 90.75 83 ASN A O 1
ATOM 692 N N . HIS A 1 84 ? -6.294 -1.152 16.704 1.00 82.94 84 HIS A N 1
ATOM 693 C CA . HIS A 1 84 ? -4.919 -0.763 17.076 1.00 82.94 84 HIS A CA 1
ATOM 694 C C . HIS A 1 84 ? -4.548 -0.942 18.555 1.00 82.94 84 HIS A C 1
ATOM 696 O O . HIS A 1 84 ? -3.363 -1.011 18.881 1.00 82.94 84 HIS A O 1
ATOM 702 N N . ARG A 1 85 ? -5.525 -0.991 19.469 1.00 83.81 85 ARG A N 1
ATOM 703 C CA . ARG A 1 85 ? -5.260 -1.127 20.912 1.00 83.81 85 ARG A CA 1
ATOM 704 C C . ARG A 1 85 ? -5.009 -2.567 21.348 1.00 83.81 85 ARG A C 1
ATOM 706 O O . ARG A 1 85 ? -4.261 -2.779 22.295 1.00 83.81 85 ARG A O 1
ATOM 713 N N . GLN A 1 86 ? -5.639 -3.533 20.684 1.00 84.06 86 GLN A N 1
ATOM 714 C CA . GLN A 1 86 ? -5.671 -4.932 21.129 1.00 84.06 86 GLN A CA 1
ATOM 715 C C . GLN A 1 86 ? -5.062 -5.893 20.104 1.00 84.06 86 GLN A C 1
ATOM 717 O O . GLN A 1 86 ? -4.491 -6.910 20.483 1.00 84.06 86 GLN A O 1
ATOM 722 N N . GLN A 1 87 ? -5.136 -5.563 18.813 1.00 87.00 87 GLN A N 1
ATOM 723 C CA . GLN A 1 87 ? -4.850 -6.479 17.708 1.00 87.00 87 GLN A CA 1
ATOM 724 C C . GLN A 1 87 ? -3.783 -5.906 16.759 1.00 87.00 87 GLN A C 1
ATOM 726 O O . GLN A 1 87 ? -3.934 -5.892 15.540 1.00 87.00 87 GLN A O 1
ATOM 731 N N . GLN A 1 88 ? -2.671 -5.419 17.316 1.00 89.81 88 GLN A N 1
ATOM 732 C CA . GLN A 1 88 ? -1.617 -4.730 16.554 1.00 89.81 88 GLN A CA 1
ATOM 733 C C . GLN A 1 88 ? -1.031 -5.576 15.409 1.00 89.81 88 GLN A C 1
ATOM 735 O O . GLN A 1 88 ? -0.782 -5.045 14.332 1.00 89.81 88 GLN A O 1
ATOM 740 N N . ASN A 1 89 ? -0.864 -6.888 15.607 1.00 91.31 89 ASN A N 1
ATOM 741 C CA . ASN A 1 89 ? -0.370 -7.791 14.559 1.00 91.31 89 ASN A CA 1
ATOM 742 C C . ASN A 1 89 ? -1.339 -7.858 13.365 1.00 91.31 89 ASN A C 1
ATOM 744 O O . ASN A 1 89 ? -0.913 -7.910 12.213 1.00 91.31 89 ASN A O 1
ATOM 748 N N . LEU A 1 90 ? -2.649 -7.835 13.634 1.00 93.88 90 LEU A N 1
ATOM 749 C CA . LEU A 1 90 ? -3.672 -7.841 12.588 1.00 93.88 90 LEU A CA 1
ATOM 750 C C . LEU A 1 90 ? -3.735 -6.495 11.869 1.00 93.88 90 LEU A C 1
ATOM 752 O O . LEU A 1 90 ? -3.886 -6.475 10.654 1.00 93.88 90 LEU A O 1
ATOM 756 N N . VAL A 1 91 ? -3.499 -5.387 12.579 1.00 95.62 91 VAL A N 1
ATOM 757 C CA . VAL A 1 91 ? -3.294 -4.071 11.956 1.00 95.62 91 VAL A CA 1
ATOM 758 C C . VAL A 1 91 ? -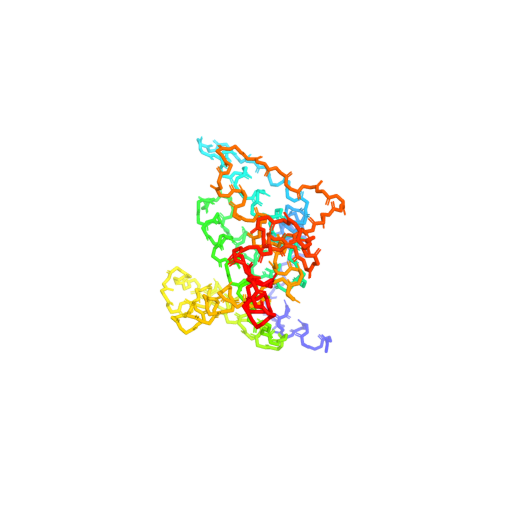2.104 -4.083 11.001 1.00 95.62 91 VAL A C 1
ATOM 760 O O . VAL A 1 91 ? -2.249 -3.630 9.870 1.00 95.62 91 VAL A O 1
ATOM 763 N N . VAL A 1 92 ? -0.951 -4.627 11.401 1.00 95.38 92 VAL A N 1
ATOM 764 C CA . VAL A 1 92 ? 0.208 -4.747 10.500 1.00 95.38 92 VAL A CA 1
ATOM 765 C C . VAL A 1 92 ? -0.156 -5.559 9.257 1.00 95.38 92 VAL A C 1
ATOM 767 O O . VAL A 1 92 ? 0.045 -5.085 8.140 1.00 95.38 92 VAL A O 1
ATOM 770 N N . ARG A 1 93 ? -0.740 -6.751 9.437 1.00 96.69 93 ARG A N 1
ATOM 771 C CA . ARG A 1 93 ? -1.140 -7.618 8.320 1.00 96.69 93 ARG A CA 1
ATOM 772 C C . ARG A 1 93 ? -2.127 -6.923 7.381 1.00 96.69 93 ARG A C 1
ATOM 774 O O . ARG A 1 93 ? -1.945 -6.970 6.169 1.00 96.69 93 ARG A O 1
ATOM 781 N N . PHE A 1 94 ? -3.130 -6.246 7.936 1.00 98.31 94 PHE A N 1
ATOM 782 C CA . PHE A 1 94 ? -4.099 -5.470 7.171 1.00 98.31 94 PHE A CA 1
ATOM 783 C C . PHE A 1 94 ? -3.420 -4.372 6.346 1.00 98.31 94 PHE A C 1
ATOM 785 O O . PHE A 1 94 ? -3.706 -4.243 5.162 1.00 98.31 94 PHE A O 1
ATOM 792 N N . LEU A 1 95 ? -2.501 -3.600 6.939 1.00 97.62 95 LEU A N 1
ATOM 793 C CA . LEU A 1 95 ? -1.799 -2.528 6.227 1.00 97.62 95 LEU A CA 1
ATOM 794 C C . LEU A 1 95 ? -0.905 -3.069 5.105 1.00 97.62 95 LEU A C 1
ATOM 796 O O . LEU A 1 95 ? -0.808 -2.431 4.060 1.00 97.62 95 LEU A O 1
ATOM 800 N N . ILE A 1 96 ? -0.279 -4.236 5.298 1.00 96.94 96 ILE A N 1
ATOM 801 C CA . ILE A 1 96 ? 0.495 -4.926 4.253 1.00 96.94 96 ILE A CA 1
ATOM 802 C C . ILE A 1 96 ? -0.412 -5.317 3.084 1.00 96.94 96 ILE A C 1
ATOM 804 O O . ILE A 1 96 ? -0.098 -5.014 1.934 1.00 96.94 96 ILE A O 1
ATOM 808 N N . ASP A 1 97 ? -1.545 -5.963 3.354 1.00 98.31 97 ASP A N 1
ATOM 809 C CA . ASP A 1 97 ? -2.461 -6.375 2.288 1.00 98.31 97 ASP A CA 1
ATOM 810 C C . ASP A 1 97 ? -3.135 -5.166 1.613 1.00 98.31 97 ASP A C 1
ATOM 812 O O . ASP A 1 97 ? -3.299 -5.158 0.391 1.00 98.31 97 ASP A O 1
ATOM 816 N N . LEU A 1 98 ? -3.416 -4.095 2.365 1.00 97.94 98 LEU A N 1
ATOM 817 C CA . LEU A 1 98 ? -3.903 -2.831 1.816 1.00 97.94 98 LEU A CA 1
ATOM 818 C C . LEU A 1 98 ? -2.862 -2.196 0.888 1.00 97.94 98 LEU A C 1
ATOM 820 O O . LEU A 1 98 ? -3.208 -1.806 -0.220 1.00 97.94 98 LEU A O 1
ATOM 824 N N . GLU A 1 99 ? -1.590 -2.124 1.288 1.00 96.44 99 GLU A N 1
ATOM 825 C CA . GLU A 1 99 ? -0.512 -1.617 0.427 1.00 96.44 99 GLU A CA 1
ATOM 826 C C . GLU A 1 99 ? -0.431 -2.401 -0.884 1.00 96.44 99 GLU A C 1
ATOM 828 O O . GLU A 1 99 ? -0.402 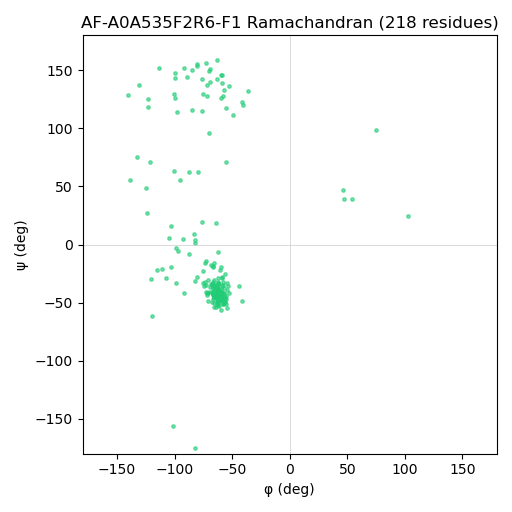-1.799 -1.957 1.00 96.44 99 GLU A O 1
ATOM 833 N N . ARG A 1 100 ? -0.503 -3.735 -0.821 1.00 96.00 100 ARG A N 1
ATOM 834 C CA . ARG A 1 100 ? -0.531 -4.593 -2.016 1.00 96.00 100 ARG A CA 1
ATOM 835 C C . ARG A 1 100 ? -1.723 -4.282 -2.920 1.00 96.00 100 ARG A C 1
ATOM 837 O O . ARG A 1 100 ? -1.553 -4.224 -4.139 1.00 96.00 100 ARG A O 1
ATOM 844 N N . LEU A 1 101 ? -2.904 -4.056 -2.343 1.00 97.38 101 LEU A N 1
ATOM 845 C CA . LEU A 1 101 ? -4.101 -3.661 -3.085 1.00 97.38 101 LEU A CA 1
ATOM 846 C C . LEU A 1 101 ? -3.910 -2.304 -3.776 1.00 97.38 101 LEU A C 1
ATOM 848 O O . LEU A 1 101 ? -4.085 -2.208 -4.991 1.00 97.38 101 LEU A O 1
ATOM 852 N N . VAL A 1 102 ? -3.493 -1.274 -3.035 1.00 95.75 102 VAL A N 1
ATOM 853 C CA . VAL A 1 102 ? -3.308 0.084 -3.571 1.00 95.75 102 VAL A CA 1
ATOM 854 C C . VAL A 1 102 ? -2.263 0.085 -4.686 1.00 95.75 102 VAL A C 1
ATOM 856 O O . VAL A 1 102 ? -2.513 0.616 -5.768 1.00 95.75 102 VAL A O 1
ATOM 859 N N . VAL A 1 103 ? -1.118 -0.564 -4.468 1.00 94.75 103 VAL A N 1
ATOM 860 C CA . VAL A 1 103 ? -0.033 -0.658 -5.454 1.00 94.75 103 VAL A CA 1
ATOM 861 C C . VAL A 1 103 ? -0.490 -1.395 -6.713 1.00 94.75 103 VAL A C 1
ATOM 863 O O . VAL A 1 103 ? -0.150 -0.973 -7.819 1.00 94.75 103 VAL A O 1
ATOM 866 N N . SER A 1 104 ? -1.325 -2.434 -6.585 1.00 95.94 104 SER A N 1
ATOM 867 C CA . SER A 1 104 ? -1.902 -3.118 -7.751 1.00 95.94 104 SER A CA 1
ATOM 868 C C . SER A 1 104 ? -2.735 -2.177 -8.624 1.00 95.94 104 SER A C 1
ATOM 870 O O . SER A 1 104 ? -2.629 -2.223 -9.849 1.00 95.94 104 SER A O 1
ATOM 872 N N . PHE A 1 105 ? -3.496 -1.254 -8.023 1.00 94.88 105 PHE A N 1
ATOM 873 C CA . PHE A 1 105 ? -4.270 -0.271 -8.779 1.00 94.88 105 PHE A CA 1
ATOM 874 C C . PHE A 1 105 ? -3.375 0.667 -9.579 1.00 94.88 105 PHE A C 1
ATOM 876 O O . PHE A 1 105 ? -3.742 1.067 -10.686 1.00 94.88 105 PHE A O 1
ATOM 883 N N . MET A 1 106 ? -2.213 1.013 -9.025 1.00 92.12 106 MET A N 1
ATOM 884 C CA . MET A 1 106 ? -1.232 1.868 -9.687 1.00 92.12 106 MET A CA 1
ATOM 885 C C . MET A 1 106 ? -0.557 1.146 -10.849 1.00 92.12 106 MET A C 1
ATOM 887 O O . MET A 1 106 ? -0.515 1.686 -11.954 1.00 92.12 106 MET A O 1
ATOM 891 N N . ILE A 1 107 ? -0.090 -0.086 -10.617 1.00 94.00 107 ILE A N 1
ATOM 892 C CA . ILE A 1 107 ? 0.533 -0.939 -11.639 1.00 94.00 107 ILE A CA 1
ATOM 893 C C . ILE A 1 107 ? -0.445 -1.159 -12.797 1.00 94.00 107 ILE A C 1
ATOM 895 O O . ILE A 1 107 ? -0.119 -0.877 -13.948 1.00 94.00 107 ILE A O 1
ATOM 899 N N . CYS A 1 108 ? -1.670 -1.581 -12.485 1.00 94.19 108 CYS A N 1
ATOM 900 C CA . CYS A 1 108 ? -2.693 -1.919 -13.470 1.00 94.19 108 CYS A CA 1
ATOM 901 C C . CYS A 1 108 ? -3.467 -0.708 -14.010 1.00 94.19 108 CYS A C 1
ATOM 903 O O . CYS A 1 108 ? -4.407 -0.886 -14.781 1.00 94.19 108 CYS A O 1
ATOM 905 N N . ARG A 1 109 ? -3.108 0.522 -13.606 1.00 91.81 109 ARG A N 1
ATOM 906 C CA . ARG A 1 109 ? -3.795 1.771 -13.988 1.00 91.81 109 ARG A CA 1
ATOM 907 C C . ARG A 1 109 ? -5.322 1.689 -13.838 1.00 91.81 109 ARG A C 1
ATOM 909 O O . ARG A 1 109 ? -6.068 2.215 -14.662 1.00 91.81 109 ARG A O 1
ATOM 916 N N . VAL A 1 110 ? -5.796 1.037 -12.775 1.00 93.88 110 VAL A N 1
ATOM 917 C CA . VAL A 1 110 ? -7.233 0.850 -12.511 1.00 93.88 110 VAL A CA 1
ATOM 918 C C . VAL A 1 110 ? -7.905 2.225 -12.443 1.00 93.88 110 VAL A C 1
ATOM 920 O O . VAL A 1 110 ? -7.362 3.105 -11.778 1.00 93.88 110 VAL A O 1
ATOM 923 N N . PRO A 1 111 ? -9.044 2.478 -13.103 1.00 93.38 111 PRO A N 1
ATOM 924 C CA . PRO A 1 111 ? -9.657 3.804 -13.092 1.00 93.38 111 PRO A CA 1
ATOM 925 C C . PRO A 1 111 ? -10.238 4.157 -11.707 1.00 93.38 111 PRO A C 1
ATOM 927 O O . PRO A 1 111 ? -10.670 3.249 -10.993 1.00 93.38 111 PRO A O 1
ATOM 930 N N . PRO A 1 112 ? -10.300 5.450 -11.320 1.00 91.75 112 PRO A N 1
ATOM 931 C CA . PRO A 1 112 ? -10.695 5.870 -9.971 1.00 91.75 112 PRO A CA 1
ATOM 932 C C . PRO A 1 112 ? -12.023 5.293 -9.469 1.00 91.75 112 PRO A C 1
ATOM 934 O O . PRO A 1 112 ? -12.076 4.846 -8.329 1.00 91.75 112 PRO A O 1
ATOM 937 N N . TYR A 1 113 ? -13.059 5.226 -10.313 1.00 93.56 113 TYR A N 1
ATOM 938 C CA . TYR A 1 113 ? -14.374 4.708 -9.911 1.00 93.56 113 TYR A CA 1
ATOM 939 C C . TYR A 1 113 ? -14.311 3.247 -9.431 1.00 93.56 113 TYR A C 1
ATOM 941 O O . TYR A 1 113 ? -14.823 2.943 -8.363 1.00 93.56 113 TYR A O 1
ATOM 949 N N . ARG A 1 114 ? -13.561 2.367 -10.116 1.00 95.62 114 ARG A N 1
ATOM 950 C CA . ARG A 1 114 ? -13.386 0.969 -9.673 1.00 95.62 114 ARG A CA 1
ATOM 951 C C . ARG A 1 114 ? -12.601 0.862 -8.370 1.00 95.62 114 ARG A C 1
ATOM 953 O O . ARG A 1 114 ? -12.835 -0.055 -7.589 1.00 95.62 114 ARG A O 1
ATOM 960 N N . ARG A 1 115 ? -11.655 1.780 -8.137 1.00 95.00 115 ARG A N 1
ATOM 961 C CA . ARG A 1 115 ? -10.924 1.841 -6.861 1.00 95.00 115 ARG A CA 1
ATOM 962 C C . ARG A 1 115 ? -11.882 2.221 -5.734 1.00 95.00 115 ARG A C 1
ATOM 964 O O . ARG A 1 115 ? -11.860 1.574 -4.695 1.00 95.00 115 ARG A O 1
ATOM 971 N N . ILE A 1 116 ? -12.727 3.231 -5.959 1.00 94.31 116 ILE A N 1
ATOM 972 C CA . ILE A 1 116 ? -13.755 3.672 -5.007 1.00 94.31 116 ILE A CA 1
ATOM 973 C C . ILE A 1 116 ? -14.703 2.514 -4.684 1.00 94.31 116 ILE A C 1
ATOM 975 O O . ILE A 1 116 ? -14.850 2.192 -3.509 1.00 94.31 116 ILE A O 1
ATOM 979 N N . ASP A 1 117 ? -15.234 1.822 -5.696 1.00 96.19 117 ASP A N 1
ATOM 980 C CA . ASP A 1 117 ? -16.113 0.661 -5.500 1.00 96.19 117 ASP A CA 1
ATOM 981 C C . ASP A 1 117 ? -15.447 -0.412 -4.624 1.00 96.19 117 ASP A C 1
ATOM 983 O O . ASP A 1 117 ? -16.051 -0.928 -3.682 1.00 96.19 117 ASP A O 1
ATOM 987 N N . ARG A 1 118 ? -14.168 -0.719 -4.883 1.00 97.31 118 ARG A N 1
ATOM 988 C CA . ARG A 1 118 ? -13.407 -1.704 -4.102 1.00 97.31 118 ARG A CA 1
ATOM 989 C C . ARG A 1 118 ? -13.171 -1.252 -2.658 1.00 97.31 118 ARG A C 1
ATOM 991 O O . ARG A 1 118 ? -13.244 -2.078 -1.751 1.00 97.31 118 ARG A O 1
ATOM 998 N N . TYR A 1 119 ? -12.925 0.037 -2.419 1.00 96.81 119 TYR A N 1
ATOM 999 C CA . TYR A 1 119 ? -12.804 0.572 -1.059 1.00 96.81 119 TYR A CA 1
ATOM 1000 C C . TYR A 1 119 ? -14.140 0.582 -0.312 1.00 96.81 119 TYR A C 1
ATOM 1002 O O . TYR A 1 119 ? -14.147 0.296 0.882 1.00 96.81 119 TYR A O 1
ATOM 1010 N N . CYS A 1 120 ? -15.259 0.853 -0.989 1.00 96.25 120 CYS A N 1
ATOM 1011 C CA . CYS A 1 120 ? -16.595 0.735 -0.402 1.00 96.25 120 CYS A CA 1
ATOM 1012 C C . CYS A 1 120 ? -16.885 -0.711 0.020 1.00 96.25 120 CYS A C 1
ATOM 1014 O O . CYS A 1 120 ? -17.254 -0.940 1.168 1.00 96.25 120 CYS A O 1
ATOM 1016 N N . GLN A 1 121 ? -16.602 -1.688 -0.849 1.00 98.00 121 GLN A N 1
ATOM 1017 C CA . GLN A 1 121 ? -16.705 -3.113 -0.505 1.00 98.00 121 GLN A CA 1
ATOM 1018 C C . GLN A 1 121 ? -15.829 -3.473 0.701 1.00 98.00 121 GLN A C 1
ATOM 1020 O O . GLN A 1 121 ? -16.264 -4.199 1.591 1.00 98.00 121 GLN A O 1
ATOM 1025 N N . LEU A 1 122 ? -14.600 -2.951 0.758 1.00 98.19 122 LEU A N 1
ATOM 1026 C CA . LEU A 1 122 ? -13.701 -3.175 1.889 1.00 98.19 122 LEU A CA 1
ATOM 1027 C C . LEU A 1 122 ? -14.236 -2.566 3.190 1.00 98.19 122 LEU A C 1
ATOM 1029 O O . LEU A 1 122 ? -14.176 -3.215 4.229 1.00 98.19 122 LEU A O 1
ATOM 1033 N N . LEU A 1 123 ? -14.778 -1.349 3.147 1.00 97.38 123 LEU A N 1
ATOM 1034 C CA . LEU A 1 123 ? -15.402 -0.714 4.308 1.00 97.38 123 LEU A CA 1
ATOM 1035 C C . LEU A 1 123 ? -16.611 -1.508 4.807 1.00 97.38 123 LEU A C 1
ATOM 1037 O O . LEU A 1 123 ? -16.742 -1.702 6.014 1.00 97.38 123 LEU A O 1
ATOM 1041 N N . GLU A 1 124 ? -17.453 -2.009 3.901 1.00 97.44 124 GLU A N 1
ATOM 1042 C CA . GLU A 1 124 ? -18.572 -2.883 4.258 1.00 97.44 124 GLU A CA 1
ATOM 1043 C C . GLU A 1 124 ? -18.106 -4.189 4.904 1.00 97.44 124 GLU A C 1
ATOM 1045 O O . GLU A 1 124 ? -18.672 -4.591 5.919 1.00 97.44 124 GLU A O 1
ATOM 1050 N N . ALA A 1 125 ? -17.066 -4.826 4.360 1.00 98.12 125 ALA A N 1
ATOM 1051 C CA . ALA A 1 125 ? -16.503 -6.051 4.923 1.00 98.12 125 ALA A CA 1
ATOM 1052 C C . ALA A 1 125 ? -15.923 -5.817 6.329 1.00 98.12 125 ALA A C 1
ATOM 1054 O O . ALA A 1 125 ? -16.150 -6.624 7.227 1.00 98.12 125 ALA A O 1
ATOM 1055 N N . ILE A 1 126 ? -15.242 -4.681 6.558 1.00 96.88 126 ILE A N 1
ATOM 1056 C CA . ILE A 1 126 ? -14.773 -4.293 7.900 1.00 96.88 126 ILE A CA 1
ATOM 1057 C C . ILE A 1 126 ? -15.968 -4.056 8.837 1.00 96.88 126 ILE A C 1
ATOM 1059 O O . ILE A 1 126 ? -15.946 -4.498 9.980 1.00 96.88 126 ILE A O 1
ATOM 1063 N N . TYR A 1 127 ? -17.011 -3.361 8.370 1.00 94.31 127 TYR A N 1
ATOM 1064 C CA . TYR A 1 127 ? -18.206 -3.059 9.169 1.00 94.31 127 TYR A CA 1
ATOM 1065 C C . TYR A 1 127 ? -18.967 -4.324 9.590 1.00 94.31 127 TYR A C 1
ATOM 1067 O O . TYR A 1 127 ? -19.477 -4.395 10.706 1.00 94.31 127 TYR A O 1
ATOM 1075 N N . LYS A 1 128 ? -19.031 -5.321 8.704 1.00 95.88 128 LYS A N 1
ATOM 1076 C CA . LYS A 1 128 ? -19.683 -6.618 8.937 1.00 95.88 128 LYS A CA 1
ATOM 1077 C C . LYS A 1 128 ? -18.809 -7.619 9.705 1.00 95.88 128 LYS A C 1
ATOM 1079 O O . LYS A 1 128 ? -19.269 -8.733 9.932 1.00 95.88 128 LYS A O 1
ATOM 1084 N N . ASP A 1 129 ? -17.592 -7.230 10.096 1.00 94.94 129 ASP A N 1
ATOM 1085 C CA . ASP A 1 129 ? -16.601 -8.099 10.749 1.00 94.94 129 ASP A CA 1
ATOM 1086 C C . ASP A 1 129 ? -16.318 -9.387 9.944 1.00 94.94 129 ASP A C 1
ATOM 1088 O O . ASP A 1 129 ? -16.191 -10.487 10.480 1.00 94.94 129 ASP A O 1
ATOM 1092 N N . GLU A 1 130 ? -16.268 -9.259 8.613 1.00 97.06 130 GLU A N 1
ATOM 1093 C CA . GLU A 1 130 ? -15.931 -10.364 7.715 1.00 97.06 130 GLU A CA 1
ATOM 1094 C C . GLU A 1 130 ? -14.433 -10.713 7.796 1.00 97.06 130 GLU A C 1
ATOM 1096 O O . GLU A 1 130 ? -13.587 -9.872 8.113 1.00 97.06 130 GLU A O 1
ATOM 1101 N N . ASP A 1 131 ? -14.067 -11.951 7.438 1.00 97.25 131 ASP A N 1
ATOM 1102 C CA . ASP A 1 131 ? -12.657 -12.345 7.353 1.00 97.25 131 ASP A CA 1
ATOM 1103 C C . ASP A 1 131 ? -11.961 -11.656 6.168 1.00 97.25 131 ASP A C 1
ATOM 1105 O O . ASP A 1 131 ? -11.967 -12.128 5.027 1.00 97.25 131 ASP A O 1
ATOM 1109 N N . LEU A 1 132 ? -11.295 -10.540 6.462 1.00 98.00 132 LEU A N 1
ATOM 1110 C CA . LEU A 1 132 ? -10.568 -9.743 5.476 1.00 98.00 132 LEU A CA 1
ATOM 1111 C C . LEU A 1 132 ? -9.356 -10.467 4.875 1.00 98.00 132 LEU A C 1
ATOM 1113 O O . LEU A 1 132 ? -8.829 -10.032 3.845 1.00 98.00 132 LEU A O 1
ATOM 1117 N N . PHE A 1 133 ? -8.896 -11.547 5.504 1.00 97.50 133 PHE A N 1
ATOM 1118 C CA . PHE A 1 133 ? -7.736 -12.316 5.070 1.00 97.50 133 PHE A CA 1
ATOM 1119 C C . PHE A 1 133 ? -8.117 -13.545 4.241 1.00 97.50 133 PHE A C 1
ATOM 1121 O O . PHE A 1 133 ? -7.231 -14.204 3.685 1.00 97.50 133 PHE A O 1
ATOM 1128 N N . ALA A 1 134 ? -9.414 -13.830 4.114 1.00 97.81 134 ALA A N 1
ATOM 1129 C CA . ALA A 1 134 ? -9.918 -14.841 3.204 1.00 97.81 134 ALA A CA 1
ATOM 1130 C C . ALA A 1 134 ? -9.601 -14.457 1.744 1.00 97.81 134 ALA A C 1
ATOM 1132 O O . ALA A 1 134 ? -9.724 -13.288 1.377 1.00 97.81 134 ALA A O 1
ATOM 1133 N N . PRO A 1 135 ? -9.264 -15.412 0.855 1.00 96.25 135 PRO A N 1
ATOM 1134 C CA . PRO A 1 135 ? -8.896 -15.111 -0.535 1.00 96.25 135 PRO A CA 1
ATOM 1135 C C . PRO A 1 135 ? -9.942 -14.329 -1.345 1.00 96.25 135 PRO A C 1
ATOM 1137 O O . PRO A 1 135 ? -9.580 -13.664 -2.312 1.00 96.25 135 PRO A O 1
ATOM 1140 N N . ALA A 1 136 ? -11.222 -14.428 -0.975 1.00 95.69 136 ALA A N 1
ATOM 1141 C CA . ALA A 1 136 ? -12.330 -13.742 -1.641 1.00 95.69 136 ALA A CA 1
ATOM 1142 C C . ALA A 1 136 ? -12.591 -12.320 -1.108 1.00 95.69 136 ALA A C 1
ATOM 1144 O O . ALA A 1 136 ? -13.391 -11.594 -1.696 1.00 95.69 136 ALA A O 1
ATOM 1145 N N . SER A 1 137 ? -11.932 -11.923 -0.014 1.00 98.25 137 SER A N 1
ATOM 1146 C CA . SER A 1 137 ? -12.109 -10.611 0.610 1.00 98.25 137 SER A CA 1
ATOM 1147 C C . SER A 1 137 ? -11.790 -9.468 -0.362 1.00 98.25 137 SER A C 1
ATOM 1149 O O . SER A 1 137 ? -10.845 -9.574 -1.155 1.00 98.25 137 SER A O 1
ATOM 1151 N N . PRO A 1 138 ? -12.499 -8.328 -0.266 1.00 98.12 138 PRO A N 1
ATOM 1152 C CA . PRO A 1 138 ? -12.179 -7.128 -1.032 1.00 98.12 138 PRO A CA 1
ATOM 1153 C C . PRO A 1 138 ? -10.769 -6.570 -0.760 1.00 98.12 138 PRO A C 1
ATOM 1155 O O . PRO A 1 138 ? -10.227 -5.845 -1.595 1.00 98.12 138 PRO A O 1
ATOM 1158 N N . LEU A 1 139 ? -10.146 -6.935 0.366 1.00 98.56 139 LEU A N 1
ATOM 1159 C CA . LEU A 1 139 ? -8.759 -6.582 0.681 1.00 98.56 139 LEU A CA 1
ATOM 1160 C C . LE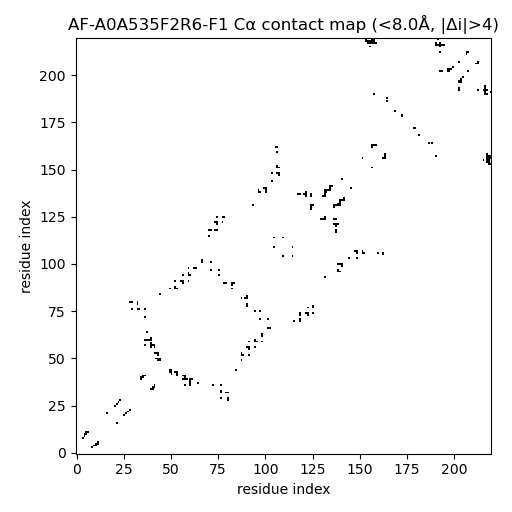U A 1 139 ? -7.748 -7.340 -0.194 1.00 98.56 139 LEU A C 1
ATOM 1162 O O . LEU A 1 139 ? -6.664 -6.833 -0.474 1.00 98.56 139 LEU A O 1
ATOM 1166 N N . GLN A 1 140 ? -8.083 -8.561 -0.613 1.00 98.50 140 GLN A N 1
ATOM 1167 C CA . GLN A 1 140 ? -7.150 -9.458 -1.285 1.00 98.50 140 GLN A CA 1
ATOM 1168 C C . GLN A 1 140 ? -7.165 -9.255 -2.801 1.00 98.50 140 GLN A C 1
ATOM 1170 O O . GLN A 1 140 ? -8.211 -9.032 -3.413 1.00 98.50 140 GLN A O 1
ATOM 1175 N N . LEU A 1 141 ? -5.992 -9.396 -3.425 1.00 98.06 141 LEU A N 1
ATOM 1176 C CA . LEU A 1 141 ? -5.889 -9.479 -4.881 1.00 98.06 141 LEU A CA 1
ATOM 1177 C C . LEU A 1 141 ? -6.420 -10.821 -5.373 1.00 98.06 141 LEU A C 1
ATOM 1179 O O . LEU A 1 141 ? -5.929 -11.880 -4.951 1.00 98.06 141 LEU A O 1
ATOM 1183 N N . THR A 1 142 ? -7.336 -10.763 -6.331 1.00 97.62 142 THR A N 1
ATOM 1184 C CA . THR A 1 142 ? -7.828 -11.921 -7.077 1.00 97.62 142 THR A CA 1
ATOM 1185 C C . THR A 1 142 ? -6.704 -12.569 -7.898 1.00 97.62 142 THR A C 1
ATOM 1187 O O . THR A 1 142 ? -5.705 -11.918 -8.225 1.00 97.62 142 THR A O 1
ATOM 1190 N N . PRO A 1 143 ? -6.838 -13.849 -8.293 1.00 97.62 143 PRO A N 1
ATOM 1191 C CA . PRO A 1 143 ? -5.854 -14.502 -9.157 1.00 97.62 143 PRO A CA 1
ATOM 1192 C C . PRO A 1 143 ? -5.590 -13.746 -10.470 1.00 97.62 143 PRO A C 1
ATOM 1194 O O . PRO A 1 143 ? -4.438 -13.632 -10.884 1.00 97.62 143 PRO A O 1
ATOM 1197 N N . GLY A 1 144 ? -6.635 -13.178 -11.083 1.00 97.88 144 GLY A N 1
ATOM 1198 C CA . GLY A 1 144 ? -6.514 -12.385 -12.308 1.00 97.88 144 GLY A CA 1
ATOM 1199 C C . GLY A 1 144 ? -5.741 -11.082 -12.098 1.00 97.88 144 GLY A C 1
ATOM 1200 O O . GLY A 1 144 ? -4.855 -10.763 -12.885 1.00 97.88 144 GLY A O 1
ATOM 1201 N N . GLU A 1 145 ? -5.998 -10.365 -11.001 1.00 97.81 145 GLU A N 1
ATOM 1202 C CA . GLU A 1 145 ? -5.244 -9.149 -10.664 1.00 97.81 145 GLU A CA 1
ATOM 1203 C C . GLU A 1 145 ? -3.768 -9.455 -10.403 1.00 97.81 145 GLU A C 1
ATOM 1205 O O . GLU A 1 145 ? -2.900 -8.723 -10.871 1.00 97.81 145 GLU A O 1
ATOM 1210 N N . ARG A 1 146 ? -3.462 -10.562 -9.715 1.00 97.81 146 ARG A N 1
ATOM 1211 C CA . ARG A 1 146 ? -2.072 -10.997 -9.496 1.00 97.81 146 ARG A CA 1
ATOM 1212 C C . ARG A 1 146 ? -1.367 -11.288 -10.818 1.00 97.81 146 ARG A C 1
ATOM 1214 O O . ARG A 1 146 ? -0.239 -10.842 -11.014 1.00 97.81 146 ARG A O 1
ATOM 1221 N N . GLN A 1 147 ? -2.029 -12.010 -11.722 1.00 98.06 147 GLN A N 1
ATOM 1222 C CA . GLN A 1 147 ? -1.481 -12.320 -13.041 1.00 98.06 147 GLN A CA 1
ATOM 1223 C C . GLN A 1 147 ? -1.221 -11.047 -13.851 1.00 98.06 147 GLN A C 1
ATOM 1225 O O . GLN A 1 147 ? -0.159 -10.916 -14.459 1.00 98.06 147 GLN A O 1
ATOM 1230 N N . GLU A 1 148 ? -2.154 -10.098 -13.821 1.00 97.44 148 GLU A N 1
ATOM 1231 C CA . GLU A 1 148 ? -2.024 -8.832 -14.539 1.00 97.44 148 GLU A CA 1
ATOM 1232 C C . GLU A 1 148 ? -0.901 -7.958 -13.971 1.00 97.44 148 GLU A C 1
ATOM 1234 O O . GLU A 1 148 ? -0.082 -7.438 -14.730 1.00 97.44 148 GLU A O 1
ATOM 1239 N N . VAL A 1 149 ? -0.785 -7.874 -12.641 1.00 96.81 149 VAL A N 1
ATOM 1240 C CA . VAL A 1 149 ? 0.342 -7.210 -11.972 1.00 96.81 149 VAL A CA 1
ATOM 1241 C C . VAL A 1 149 ? 1.666 -7.811 -12.444 1.00 96.81 149 VAL A C 1
ATOM 1243 O O . VAL A 1 149 ? 2.542 -7.076 -12.899 1.00 96.81 149 VAL A O 1
ATOM 1246 N N . CYS A 1 150 ? 1.813 -9.140 -12.410 1.00 96.31 150 CYS A N 1
ATOM 1247 C CA . CYS A 1 150 ? 3.028 -9.810 -12.881 1.00 96.31 150 CYS A CA 1
ATOM 1248 C C . CYS A 1 150 ? 3.306 -9.543 -14.367 1.00 96.31 150 CYS A C 1
ATOM 1250 O O . CYS A 1 150 ? 4.456 -9.320 -14.746 1.00 96.31 150 CYS A O 1
ATOM 1252 N N . ARG A 1 151 ? 2.268 -9.530 -15.209 1.00 96.31 151 ARG A N 1
ATOM 1253 C CA . ARG A 1 151 ? 2.392 -9.246 -16.643 1.00 96.31 151 ARG A CA 1
ATOM 1254 C C . ARG A 1 151 ? 2.923 -7.835 -16.895 1.00 96.31 151 ARG A C 1
ATOM 1256 O O . ARG A 1 151 ? 3.806 -7.672 -17.733 1.00 96.31 151 ARG A O 1
ATOM 1263 N N . ILE A 1 152 ? 2.404 -6.834 -16.182 1.00 95.06 152 ILE A N 1
ATOM 1264 C CA . ILE A 1 152 ? 2.816 -5.431 -16.332 1.00 95.06 152 ILE A CA 1
ATOM 1265 C C . ILE A 1 152 ? 4.225 -5.207 -15.784 1.00 95.06 152 ILE A C 1
ATOM 1267 O O . ILE A 1 152 ? 5.023 -4.532 -16.430 1.00 95.06 152 ILE A O 1
ATOM 1271 N N . LEU A 1 153 ? 4.554 -5.796 -14.631 1.00 94.25 153 LEU A N 1
ATOM 1272 C CA . LEU A 1 153 ? 5.900 -5.706 -14.056 1.00 94.25 153 LEU A CA 1
ATOM 1273 C C . LEU A 1 153 ? 6.965 -6.333 -14.969 1.00 94.25 153 LEU A C 1
ATOM 1275 O O . LEU A 1 153 ? 8.082 -5.835 -15.022 1.00 94.25 153 LEU A O 1
ATOM 1279 N N . ASN A 1 154 ? 6.607 -7.373 -15.730 1.00 94.00 154 ASN A N 1
ATOM 1280 C CA . ASN A 1 154 ? 7.463 -7.981 -16.754 1.00 94.00 154 ASN A CA 1
ATOM 1281 C C . ASN A 1 154 ? 7.415 -7.244 -18.115 1.00 94.00 154 ASN A C 1
ATOM 1283 O O . ASN A 1 154 ? 7.877 -7.765 -19.135 1.00 94.00 154 ASN A O 1
ATOM 1287 N N . GLY A 1 155 ? 6.783 -6.073 -18.174 1.00 93.75 155 GLY A N 1
ATOM 1288 C CA . GLY A 1 155 ? 6.695 -5.217 -19.353 1.00 93.75 155 GLY A CA 1
ATOM 1289 C C . GLY A 1 155 ? 7.675 -4.047 -19.298 1.00 93.75 155 GLY A C 1
ATOM 1290 O O . GLY A 1 155 ? 8.685 -4.084 -18.598 1.00 93.75 155 GLY A O 1
ATOM 1291 N N . ASP A 1 156 ? 7.345 -2.987 -20.032 1.00 94.25 156 ASP A N 1
ATOM 1292 C CA . ASP A 1 156 ? 8.162 -1.777 -20.148 1.00 94.25 156 ASP A CA 1
ATOM 1293 C C . ASP A 1 156 ? 7.967 -0.859 -18.924 1.00 94.25 156 ASP A C 1
ATOM 1295 O O . ASP A 1 156 ? 7.448 0.258 -19.001 1.00 94.25 156 ASP A O 1
ATOM 1299 N N . ILE A 1 157 ? 8.337 -1.368 -17.747 1.00 92.88 157 ILE A N 1
ATOM 1300 C CA . ILE A 1 157 ? 8.075 -0.745 -16.445 1.00 92.88 157 ILE A CA 1
ATOM 1301 C C . ILE A 1 157 ? 8.681 0.655 -16.321 1.00 92.88 157 ILE A C 1
ATOM 1303 O O . ILE A 1 157 ? 8.102 1.503 -15.643 1.00 92.88 157 ILE A O 1
ATOM 1307 N N . TYR A 1 158 ? 9.786 0.953 -17.010 1.00 93.62 158 TYR A N 1
ATOM 1308 C CA . TYR A 1 158 ? 10.382 2.288 -16.957 1.00 93.62 158 TYR A CA 1
ATOM 1309 C C . TYR A 1 158 ? 9.508 3.383 -17.597 1.00 93.62 158 TYR A C 1
ATOM 1311 O O . TYR A 1 158 ? 9.701 4.554 -17.280 1.00 93.62 158 TYR A O 1
ATOM 1319 N N . HIS A 1 159 ? 8.527 3.045 -18.446 1.00 91.38 159 HIS A N 1
ATOM 1320 C CA . HIS A 1 159 ? 7.513 4.012 -18.906 1.00 91.38 159 HIS A CA 1
ATOM 1321 C C . HIS A 1 159 ? 6.483 4.345 -17.822 1.00 91.38 159 HIS A C 1
ATOM 1323 O O . HIS A 1 159 ? 5.754 5.332 -17.917 1.00 91.38 159 HIS A O 1
ATOM 1329 N N . LEU A 1 160 ? 6.408 3.531 -16.770 1.00 89.12 160 LEU A N 1
ATOM 1330 C CA . LEU A 1 160 ? 5.560 3.742 -15.605 1.00 89.12 160 LEU A CA 1
ATOM 1331 C C . LEU A 1 160 ? 6.364 4.427 -14.497 1.00 89.12 160 LEU A C 1
ATOM 1333 O O . LEU A 1 160 ? 6.441 3.899 -13.396 1.00 89.12 160 LEU A O 1
ATOM 1337 N N . HIS A 1 161 ? 6.976 5.585 -14.770 1.00 84.62 161 HIS A N 1
ATOM 1338 C CA . HIS A 1 161 ? 7.977 6.223 -13.894 1.00 84.62 161 HIS A CA 1
ATOM 1339 C C . HIS A 1 161 ? 7.650 6.180 -12.393 1.00 84.62 161 HIS A C 1
ATOM 1341 O O . HIS A 1 161 ? 8.485 5.768 -11.591 1.00 84.62 161 HIS A O 1
ATOM 1347 N N . TYR A 1 162 ? 6.426 6.550 -12.007 1.00 86.38 162 TYR A N 1
ATOM 1348 C CA . TYR A 1 162 ? 6.004 6.520 -10.607 1.00 86.38 162 TYR A CA 1
ATOM 1349 C C . TYR A 1 162 ? 5.946 5.090 -10.030 1.00 86.38 162 TYR A C 1
ATOM 1351 O O . TYR A 1 162 ? 6.447 4.838 -8.936 1.00 86.38 162 TYR A O 1
ATOM 1359 N N . VAL A 1 163 ? 5.372 4.142 -10.779 1.00 89.62 163 VAL A N 1
ATOM 1360 C CA . VAL A 1 163 ? 5.283 2.723 -10.392 1.00 89.62 163 VAL A CA 1
ATOM 1361 C C . VAL A 1 163 ? 6.673 2.099 -10.328 1.00 89.62 163 VAL A C 1
ATOM 1363 O O . VAL A 1 163 ? 6.992 1.426 -9.354 1.00 89.62 163 VAL A O 1
ATOM 1366 N N . CYS A 1 164 ? 7.515 2.360 -11.330 1.00 92.19 164 CYS A N 1
ATOM 1367 C CA . CYS A 1 164 ? 8.900 1.910 -11.380 1.00 92.19 164 CYS A CA 1
ATOM 1368 C C . CYS A 1 164 ? 9.664 2.371 -10.135 1.00 92.19 164 CYS A C 1
ATOM 1370 O O . CYS A 1 164 ? 10.290 1.548 -9.472 1.00 92.19 164 CYS A O 1
ATOM 1372 N N . ARG A 1 165 ? 9.523 3.652 -9.756 1.00 91.50 165 ARG A N 1
ATOM 1373 C CA . ARG A 1 165 ? 10.123 4.204 -8.531 1.00 91.50 165 ARG A CA 1
ATOM 1374 C C . ARG A 1 165 ? 9.721 3.402 -7.309 1.00 91.50 165 ARG A C 1
ATOM 1376 O O . ARG A 1 165 ? 10.577 2.938 -6.567 1.00 91.50 165 ARG A O 1
ATOM 1383 N N . TYR A 1 166 ? 8.417 3.241 -7.112 1.00 91.62 166 TYR A N 1
ATOM 1384 C CA . TYR A 1 166 ? 7.888 2.574 -5.934 1.00 91.62 166 TYR A CA 1
ATOM 1385 C C . TYR A 1 166 ? 8.335 1.108 -5.864 1.00 91.62 166 TYR A C 1
ATOM 1387 O O . TYR A 1 166 ? 8.816 0.656 -4.829 1.00 91.62 166 TYR A O 1
ATOM 1395 N N . VAL A 1 167 ? 8.248 0.378 -6.981 1.00 92.00 167 VAL A N 1
ATOM 1396 C CA . VAL A 1 167 ? 8.668 -1.028 -7.074 1.00 92.00 167 VAL A CA 1
ATOM 1397 C C . VAL A 1 167 ? 10.154 -1.183 -6.762 1.00 92.00 167 VAL A C 1
ATOM 1399 O O . VAL A 1 167 ? 10.511 -2.055 -5.974 1.00 92.00 167 VAL A O 1
ATOM 1402 N N . LEU A 1 168 ? 11.017 -0.328 -7.317 1.00 91.75 168 LEU A N 1
ATOM 1403 C CA . LEU A 1 168 ? 12.454 -0.368 -7.044 1.00 91.75 168 LEU A CA 1
ATOM 1404 C C . LEU A 1 168 ? 12.767 -0.102 -5.570 1.00 91.75 168 LEU A C 1
ATOM 1406 O O . LEU A 1 168 ? 13.558 -0.835 -4.984 1.00 91.75 168 LEU A O 1
ATOM 1410 N N . LEU A 1 169 ? 12.101 0.873 -4.944 1.00 90.81 169 LEU A N 1
ATOM 1411 C CA . LEU A 1 169 ? 12.263 1.142 -3.511 1.00 90.81 169 LEU A CA 1
ATOM 1412 C C . LEU A 1 169 ? 11.780 -0.032 -2.650 1.00 90.81 169 LEU A C 1
ATOM 1414 O O . LEU A 1 169 ? 12.419 -0.364 -1.655 1.00 90.81 169 LEU A O 1
ATOM 1418 N N . ARG A 1 170 ? 10.681 -0.701 -3.026 1.00 90.56 170 ARG A N 1
ATOM 1419 C CA . ARG A 1 170 ? 10.213 -1.904 -2.315 1.00 90.56 170 ARG A CA 1
ATOM 1420 C C . ARG A 1 170 ? 11.179 -3.075 -2.474 1.00 90.56 170 ARG A C 1
ATOM 1422 O O . ARG A 1 170 ? 11.422 -3.778 -1.498 1.00 90.56 170 ARG A O 1
ATOM 1429 N N . LEU A 1 171 ? 11.746 -3.274 -3.664 1.00 89.69 171 LEU A N 1
ATOM 1430 C CA . LEU A 1 171 ? 12.760 -4.304 -3.907 1.00 89.69 171 LEU A CA 1
ATOM 1431 C C . LEU A 1 171 ? 14.043 -4.029 -3.120 1.00 89.69 171 LEU A C 1
ATOM 1433 O O . LEU A 1 171 ? 14.577 -4.943 -2.496 1.00 89.69 171 LEU A O 1
ATOM 1437 N N . ASP A 1 172 ? 14.508 -2.781 -3.100 1.00 88.81 172 ASP A N 1
ATOM 1438 C CA . ASP A 1 172 ? 15.670 -2.373 -2.310 1.00 88.81 172 ASP A CA 1
ATOM 1439 C C . ASP A 1 172 ? 15.420 -2.568 -0.807 1.00 88.81 172 ASP A C 1
ATOM 1441 O O . ASP A 1 172 ? 16.240 -3.164 -0.107 1.00 88.81 172 ASP A O 1
ATOM 1445 N N . SER A 1 173 ? 14.229 -2.189 -0.331 1.00 87.06 173 SER A N 1
ATOM 1446 C CA . SER A 1 173 ? 13.803 -2.401 1.056 1.00 87.06 173 SER A CA 1
ATOM 1447 C C . SER A 1 173 ? 13.727 -3.875 1.435 1.00 87.06 173 SER A C 1
ATOM 1449 O O . SER A 1 173 ? 13.932 -4.200 2.599 1.00 87.06 173 SER A O 1
ATOM 1451 N N . TYR A 1 174 ? 13.372 -4.750 0.493 1.00 85.94 174 TYR A N 1
ATOM 1452 C CA . TYR A 1 174 ? 13.317 -6.194 0.712 1.00 85.94 174 TYR A CA 1
ATOM 1453 C C . TYR A 1 174 ? 14.716 -6.821 0.749 1.00 85.94 174 TYR A C 1
ATOM 1455 O O . TYR A 1 174 ? 14.936 -7.791 1.467 1.00 85.94 174 TYR A O 1
ATOM 1463 N N . ARG A 1 175 ? 15.666 -6.282 -0.028 1.00 84.25 175 ARG A N 1
ATOM 1464 C CA . ARG A 1 175 ? 17.060 -6.755 -0.058 1.00 84.25 175 ARG A CA 1
ATOM 1465 C C . ARG A 1 175 ? 17.909 -6.219 1.090 1.00 84.25 175 ARG A C 1
ATOM 1467 O O . ARG A 1 175 ? 18.890 -6.857 1.459 1.00 84.25 175 ARG A O 1
ATOM 1474 N N . SER A 1 176 ? 17.572 -5.045 1.605 1.00 79.75 176 SER A N 1
ATOM 1475 C CA . SER A 1 176 ? 18.284 -4.418 2.709 1.00 79.75 176 SER A CA 1
ATOM 1476 C C . SER A 1 176 ? 17.907 -5.099 4.028 1.00 79.75 176 SER A C 1
ATOM 1478 O O . SER A 1 176 ? 16.776 -4.975 4.486 1.00 79.75 176 SER A O 1
ATOM 1480 N N . ASP A 1 177 ? 18.866 -5.760 4.687 1.00 59.56 177 ASP A N 1
ATOM 1481 C CA . ASP A 1 177 ? 18.693 -6.404 6.010 1.00 59.56 177 ASP A CA 1
ATOM 1482 C C . ASP A 1 177 ? 18.340 -5.412 7.144 1.00 59.56 177 ASP A C 1
ATOM 1484 O O . ASP A 1 177 ? 18.059 -5.793 8.281 1.00 59.56 177 ASP A O 1
ATOM 1488 N N . SER A 1 178 ? 18.351 -4.109 6.861 1.00 53.09 178 SER A N 1
ATOM 1489 C CA . SER A 1 178 ? 18.147 -3.041 7.833 1.00 53.09 178 SER A CA 1
ATOM 1490 C C . SER A 1 178 ? 17.119 -2.041 7.331 1.00 53.09 178 SER A C 1
ATOM 1492 O O . SER A 1 178 ? 17.192 -1.635 6.177 1.00 53.09 178 SER A O 1
ATOM 1494 N N . GLY A 1 179 ? 16.220 -1.609 8.223 1.00 55.03 179 GLY A N 1
ATOM 1495 C CA . GLY A 1 179 ? 15.127 -0.657 7.992 1.00 55.03 179 GLY A CA 1
ATOM 1496 C C . GLY A 1 179 ? 15.537 0.702 7.420 1.00 55.03 179 GLY A C 1
ATOM 1497 O O . GLY A 1 179 ? 15.456 1.717 8.114 1.00 55.03 179 GLY A O 1
ATOM 1498 N N . ALA A 1 180 ? 15.936 0.699 6.153 1.00 60.72 180 ALA A N 1
ATOM 1499 C CA . ALA A 1 180 ? 16.189 1.863 5.336 1.00 60.72 180 ALA A CA 1
ATOM 1500 C C . ALA A 1 180 ? 14.898 2.680 5.242 1.00 60.72 180 ALA A C 1
ATOM 1502 O O . ALA A 1 180 ? 13.824 2.163 4.924 1.00 60.72 180 ALA A O 1
ATOM 1503 N N . SER A 1 181 ? 14.998 3.960 5.589 1.00 62.66 181 SER A N 1
ATOM 1504 C CA . SER A 1 181 ? 13.905 4.912 5.442 1.00 62.66 181 SER A CA 1
ATOM 1505 C C . SER A 1 181 ? 14.123 5.684 4.150 1.00 62.66 181 SER A C 1
ATOM 1507 O O . SER A 1 181 ? 15.085 6.440 4.041 1.00 62.66 181 SER A O 1
ATOM 1509 N N . TYR A 1 182 ? 13.227 5.505 3.185 1.00 71.25 182 TYR A N 1
ATOM 1510 C CA . TYR A 1 182 ? 13.285 6.168 1.880 1.00 71.25 182 TYR A CA 1
ATOM 1511 C C . TYR A 1 182 ? 12.589 7.533 1.926 1.00 71.25 182 TYR A C 1
ATOM 1513 O O . TYR A 1 182 ? 11.579 7.746 1.261 1.00 71.25 182 TYR A O 1
ATOM 1521 N N . ASP A 1 183 ? 13.115 8.443 2.746 1.00 65.19 183 ASP A N 1
ATOM 1522 C CA . ASP A 1 183 ? 12.634 9.827 2.861 1.00 65.19 183 ASP A CA 1
ATOM 1523 C C . ASP A 1 183 ? 13.546 10.771 2.065 1.00 65.19 183 ASP A C 1
ATOM 1525 O O . ASP A 1 183 ? 14.281 11.598 2.605 1.00 65.19 183 ASP A O 1
ATOM 1529 N N . TYR A 1 184 ? 13.583 10.556 0.750 1.00 71.56 184 TYR A N 1
ATOM 1530 C CA . TYR A 1 184 ? 14.382 11.363 -0.167 1.00 71.56 184 TYR A CA 1
ATOM 1531 C C . TYR A 1 184 ? 13.488 12.382 -0.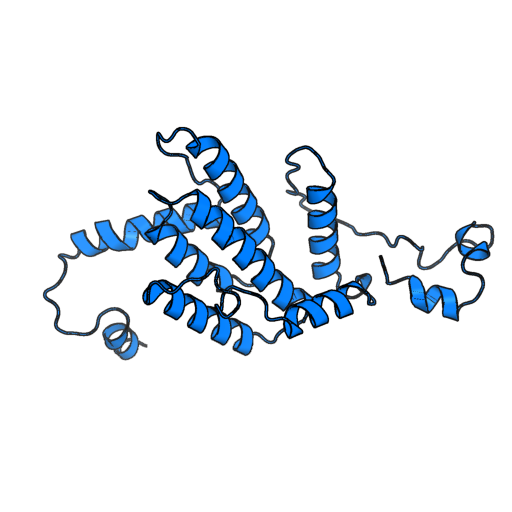869 1.00 71.56 184 TYR A C 1
ATOM 1533 O O . TYR A 1 184 ? 12.481 12.017 -1.475 1.00 71.56 184 TYR A O 1
ATOM 1541 N N . GLN A 1 185 ? 13.894 13.655 -0.850 1.00 65.44 185 GLN A N 1
ATOM 1542 C CA . GLN A 1 185 ? 13.169 14.736 -1.533 1.00 65.44 185 GLN A CA 1
ATOM 1543 C C . GLN A 1 185 ? 13.096 14.526 -3.053 1.00 65.44 185 GLN A C 1
ATOM 1545 O O . GLN A 1 185 ? 12.087 14.852 -3.674 1.00 65.44 185 GLN A O 1
ATOM 1550 N N . THR A 1 186 ? 14.145 13.941 -3.638 1.00 75.00 186 THR A N 1
ATOM 1551 C CA . THR A 1 186 ? 14.234 13.644 -5.070 1.00 75.00 186 THR A CA 1
ATOM 1552 C C . THR A 1 186 ? 14.888 12.283 -5.263 1.00 75.00 186 THR A C 1
ATOM 1554 O O . THR A 1 186 ? 15.969 12.034 -4.734 1.00 75.00 186 THR A O 1
ATOM 1557 N N . ILE A 1 187 ? 14.246 11.412 -6.042 1.00 83.62 187 ILE A N 1
ATOM 1558 C CA . ILE A 1 187 ? 14.776 10.100 -6.429 1.00 83.62 187 ILE A CA 1
ATOM 1559 C C . ILE A 1 187 ? 14.789 10.050 -7.954 1.00 83.62 187 ILE A C 1
ATOM 1561 O O . ILE A 1 187 ? 13.730 10.153 -8.579 1.00 83.62 187 ILE A O 1
ATOM 1565 N N . SER A 1 188 ? 15.973 9.896 -8.544 1.00 86.00 188 SER A N 1
ATOM 1566 C CA . SER A 1 188 ? 16.128 9.584 -9.965 1.00 86.00 188 SER A CA 1
ATOM 1567 C C . SER A 1 188 ? 16.210 8.075 -10.169 1.00 86.00 188 SER A C 1
ATOM 1569 O O . SER A 1 188 ? 16.621 7.324 -9.285 1.00 86.00 188 SER A O 1
ATOM 1571 N N . ILE A 1 189 ? 15.782 7.628 -11.344 1.00 90.56 189 ILE A N 1
ATOM 1572 C CA . ILE A 1 189 ? 15.862 6.233 -11.758 1.00 90.56 189 ILE A CA 1
ATOM 1573 C C . ILE A 1 189 ? 16.644 6.203 -13.058 1.00 90.56 189 ILE A C 1
ATOM 1575 O O . ILE A 1 189 ? 16.249 6.856 -14.023 1.00 90.56 189 ILE A O 1
ATOM 1579 N N . GLU A 1 190 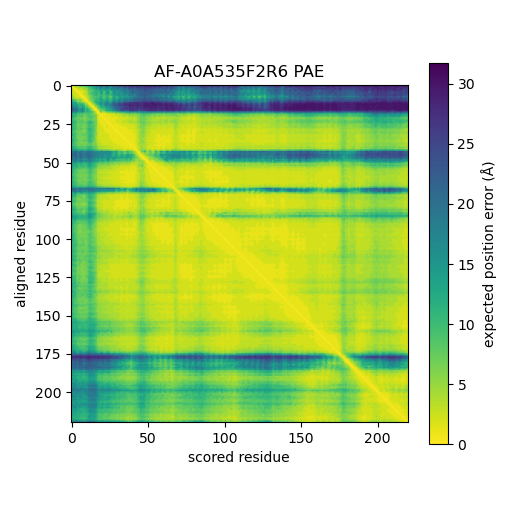? 17.703 5.406 -13.077 1.00 90.38 190 GLU A N 1
ATOM 1580 C CA . GLU A 1 190 ? 18.475 5.127 -14.280 1.00 90.38 190 GLU A CA 1
ATOM 1581 C C . GLU A 1 190 ? 18.062 3.778 -14.880 1.00 90.38 190 GLU A C 1
ATOM 1583 O O . GLU A 1 190 ? 17.683 2.834 -14.174 1.00 90.38 190 GLU A O 1
ATOM 1588 N N . HIS A 1 191 ? 18.139 3.683 -16.204 1.00 93.12 191 HIS A N 1
ATOM 1589 C CA . HIS A 1 191 ? 17.950 2.425 -16.919 1.00 93.12 191 HIS A CA 1
ATOM 1590 C C . HIS A 1 191 ? 19.146 1.493 -16.701 1.00 93.12 191 HIS A C 1
ATOM 1592 O O . HIS A 1 191 ? 20.291 1.931 -16.795 1.00 93.12 191 HIS A O 1
ATOM 1598 N N . ILE A 1 192 ? 18.891 0.198 -16.477 1.00 92.75 192 ILE A N 1
ATOM 1599 C CA . ILE A 1 192 ? 19.961 -0.814 -16.394 1.00 92.75 192 ILE A CA 1
ATOM 1600 C C . ILE A 1 192 ? 20.691 -0.921 -17.738 1.00 92.75 192 ILE A C 1
ATOM 1602 O O . ILE A 1 192 ? 21.915 -0.818 -17.788 1.00 92.75 192 ILE A O 1
ATOM 1606 N N . LEU A 1 193 ? 19.939 -1.092 -18.833 1.00 93.69 193 LEU A N 1
ATOM 1607 C CA . LEU A 1 193 ? 20.459 -0.944 -20.190 1.00 93.69 193 LEU A CA 1
ATOM 1608 C C . LEU A 1 193 ? 20.388 0.542 -20.575 1.00 93.69 193 LEU A C 1
ATOM 1610 O O . LEU A 1 193 ? 19.282 1.068 -20.704 1.00 93.69 193 LEU A O 1
ATOM 1614 N N . PRO A 1 194 ? 21.520 1.232 -20.809 1.00 92.19 194 PRO A N 1
ATOM 1615 C CA . PRO A 1 194 ? 21.488 2.639 -21.183 1.00 92.19 194 PRO A CA 1
ATOM 1616 C C . PRO A 1 194 ? 20.681 2.862 -22.464 1.00 92.19 194 PRO A C 1
ATOM 1618 O O . PRO A 1 194 ? 20.834 2.123 -23.435 1.00 92.19 194 PRO A O 1
ATOM 1621 N N . GLN A 1 195 ? 19.878 3.929 -22.509 1.00 90.50 195 GLN A N 1
ATOM 1622 C CA . GLN A 1 195 ? 19.089 4.271 -23.703 1.00 90.50 195 GLN A CA 1
ATOM 1623 C C . GLN A 1 195 ? 19.959 4.589 -24.925 1.00 90.50 195 GLN A C 1
ATOM 1625 O O . GLN A 1 195 ? 19.550 4.387 -26.068 1.00 90.50 195 GLN A O 1
ATOM 1630 N N . ARG A 1 196 ? 21.170 5.102 -24.686 1.00 89.38 196 ARG A N 1
ATOM 1631 C CA . ARG A 1 196 ? 22.156 5.454 -25.712 1.00 89.38 196 ARG A CA 1
ATOM 1632 C C . ARG A 1 196 ? 23.519 4.879 -25.314 1.00 89.38 196 ARG A C 1
ATOM 1634 O O . ARG A 1 196 ? 24.362 5.622 -24.815 1.00 89.38 196 ARG A O 1
ATOM 1641 N N . PRO A 1 197 ? 23.733 3.558 -25.460 1.00 89.81 197 PRO A N 1
ATOM 1642 C CA . PRO A 1 197 ? 25.010 2.953 -25.110 1.00 89.81 197 PRO A CA 1
ATOM 1643 C C . PRO A 1 197 ? 26.084 3.413 -26.103 1.00 89.81 197 PRO A C 1
ATOM 1645 O O . PRO A 1 197 ? 25.825 3.495 -27.305 1.00 89.81 197 PRO A O 1
ATOM 1648 N N . HIS A 1 198 ? 27.294 3.692 -25.614 1.00 91.25 198 HIS A N 1
ATOM 1649 C CA . HIS A 1 198 ? 28.443 3.969 -26.480 1.00 91.25 198 HIS A CA 1
ATOM 1650 C C . HIS A 1 198 ? 28.734 2.771 -27.397 1.00 91.25 198 HIS A C 1
ATOM 1652 O O . HIS A 1 198 ? 28.581 1.623 -26.967 1.00 91.25 198 HIS A O 1
ATOM 1658 N N . SER A 1 199 ? 29.193 3.035 -28.624 1.00 88.25 199 SER A N 1
ATOM 1659 C CA . SER A 1 199 ? 29.542 2.008 -29.623 1.00 88.25 199 SER A CA 1
ATOM 1660 C C . SER A 1 199 ? 30.526 0.969 -29.086 1.00 88.25 199 SER A C 1
ATOM 1662 O O . SER A 1 199 ? 30.390 -0.217 -29.363 1.00 88.25 199 SER A O 1
ATOM 1664 N N . ASP A 1 200 ? 31.458 1.412 -28.243 1.00 91.06 200 ASP A N 1
ATOM 1665 C CA . ASP A 1 200 ? 32.562 0.583 -27.753 1.00 91.06 200 ASP A CA 1
ATOM 1666 C C . ASP A 1 200 ? 32.217 -0.104 -26.416 1.00 91.06 200 ASP A C 1
ATOM 1668 O O . ASP A 1 200 ? 33.050 -0.761 -25.793 1.00 91.06 200 ASP A O 1
ATOM 1672 N N . SER A 1 201 ? 30.976 0.051 -25.937 1.00 93.12 201 SER A N 1
ATOM 1673 C CA . SER A 1 201 ? 30.536 -0.502 -24.655 1.00 93.12 201 SER A CA 1
ATOM 1674 C C . SER A 1 201 ? 30.170 -1.985 -24.745 1.00 93.12 201 SER A C 1
ATOM 1676 O O . SER A 1 201 ? 29.680 -2.476 -25.764 1.00 93.12 201 SER A O 1
ATOM 1678 N N . LYS A 1 202 ? 30.292 -2.697 -23.616 1.00 93.56 202 LYS A N 1
ATOM 1679 C CA . LYS A 1 202 ? 29.786 -4.076 -23.487 1.00 93.56 202 LYS A CA 1
ATOM 1680 C C . LYS A 1 202 ? 28.284 -4.174 -23.771 1.00 93.56 202 LYS A C 1
ATOM 1682 O O . LYS A 1 202 ? 27.842 -5.168 -24.324 1.00 93.56 202 LYS A O 1
ATOM 1687 N N . TRP A 1 203 ? 27.505 -3.135 -23.459 1.00 93.44 203 TRP A N 1
ATOM 1688 C CA . TRP A 1 203 ? 26.077 -3.088 -23.782 1.00 93.44 203 TRP A CA 1
ATOM 1689 C C . TRP A 1 203 ? 25.816 -3.150 -25.286 1.00 93.44 203 TRP A C 1
ATOM 1691 O O . TRP A 1 203 ? 24.903 -3.852 -2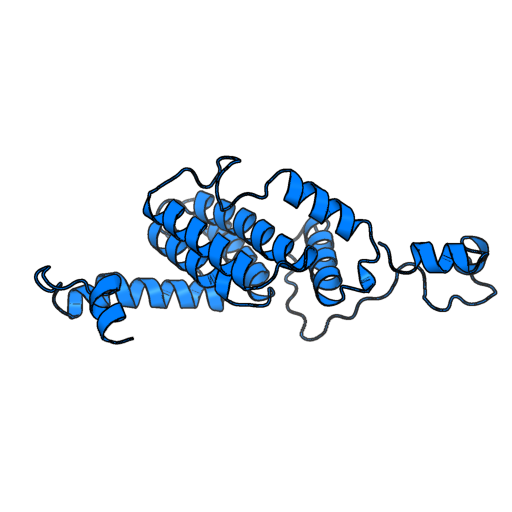5.705 1.00 93.44 203 TRP A O 1
ATOM 1701 N N . HIS A 1 204 ? 26.629 -2.468 -26.098 1.00 89.88 204 HIS A N 1
ATOM 1702 C CA . HIS A 1 204 ? 26.508 -2.523 -27.555 1.00 89.88 204 HIS A CA 1
ATOM 1703 C C . HIS A 1 204 ? 26.869 -3.909 -28.110 1.00 89.88 204 HIS A C 1
ATOM 1705 O O . HIS A 1 204 ? 26.240 -4.369 -29.053 1.00 89.88 204 HIS A O 1
ATOM 1711 N N . GLN A 1 205 ? 27.824 -4.608 -27.489 1.00 92.19 205 GLN A N 1
ATOM 1712 C CA . GLN A 1 205 ? 28.191 -5.978 -27.867 1.00 92.19 205 GLN A CA 1
ATOM 1713 C C . GLN A 1 205 ? 27.115 -7.000 -27.464 1.00 92.19 205 GLN A C 1
ATOM 1715 O O . GLN A 1 205 ? 26.768 -7.872 -28.257 1.00 92.19 205 GLN A O 1
ATOM 1720 N N . THR A 1 206 ? 26.564 -6.884 -26.250 1.00 93.69 206 THR A N 1
ATOM 1721 C CA . THR A 1 206 ? 25.528 -7.791 -25.725 1.00 93.69 206 THR A CA 1
ATOM 1722 C C . THR A 1 206 ? 24.159 -7.551 -26.370 1.00 93.69 206 THR A C 1
ATOM 1724 O O . THR A 1 206 ? 23.402 -8.498 -26.562 1.00 93.69 206 THR A O 1
ATOM 1727 N N . PHE A 1 207 ? 23.847 -6.304 -26.740 1.00 93.75 207 PHE A N 1
ATOM 1728 C CA . PHE A 1 207 ? 22.601 -5.902 -27.401 1.00 93.75 207 PHE A CA 1
ATOM 1729 C C . PHE A 1 207 ? 22.904 -5.231 -28.756 1.00 93.75 207 PHE A C 1
ATOM 1731 O O . PHE A 1 207 ? 22.742 -4.013 -28.900 1.00 93.75 207 PHE A O 1
ATOM 1738 N N . PRO A 1 208 ? 23.359 -6.004 -29.762 1.00 90.81 208 PRO A N 1
ATOM 1739 C CA . PRO A 1 208 ? 23.912 -5.446 -30.997 1.00 90.81 208 PRO A CA 1
ATOM 1740 C C . PRO A 1 208 ? 22.841 -4.813 -31.890 1.00 90.81 208 PRO A C 1
ATOM 1742 O O . PRO A 1 208 ? 23.025 -3.715 -32.426 1.00 90.81 208 PRO A O 1
ATOM 1745 N N . SER A 1 209 ? 21.683 -5.465 -32.023 1.00 93.25 209 SER A N 1
ATOM 1746 C CA . SER A 1 209 ? 20.612 -4.967 -32.885 1.00 93.25 209 SER A CA 1
ATOM 1747 C C . SER A 1 209 ? 19.789 -3.874 -32.202 1.00 93.25 209 SER A C 1
ATOM 1749 O O . SER A 1 209 ? 19.722 -3.771 -30.971 1.00 93.25 209 SER A O 1
ATOM 1751 N N . LYS A 1 210 ? 19.167 -3.018 -33.015 1.00 89.88 210 LYS A N 1
ATOM 1752 C CA . LYS A 1 210 ? 18.274 -1.966 -32.520 1.00 89.88 210 LYS A CA 1
ATOM 1753 C C . LYS A 1 210 ? 17.022 -2.579 -31.889 1.00 89.88 210 LYS A C 1
ATOM 1755 O O . LYS A 1 210 ? 16.642 -2.174 -30.798 1.00 89.88 210 LYS A O 1
ATOM 1760 N N . GLU A 1 211 ? 16.461 -3.606 -32.520 1.00 92.88 211 GLU A N 1
ATOM 1761 C CA . GLU A 1 211 ? 15.256 -4.309 -32.067 1.00 92.88 211 GLU A CA 1
ATOM 1762 C C . GLU A 1 211 ? 15.480 -4.966 -30.701 1.00 92.88 211 GLU A C 1
ATOM 1764 O O . GLU A 1 211 ? 14.611 -4.931 -29.832 1.00 92.88 211 GLU A O 1
ATOM 1769 N N . MET A 1 212 ? 16.670 -5.539 -30.477 1.00 93.19 212 MET A N 1
ATOM 1770 C CA . MET A 1 212 ? 17.016 -6.126 -29.187 1.00 93.19 212 MET A CA 1
ATOM 1771 C C . MET A 1 212 ? 17.117 -5.047 -28.106 1.00 93.19 212 MET A C 1
ATOM 1773 O O . MET A 1 212 ? 16.571 -5.219 -27.020 1.00 93.19 212 MET A O 1
ATOM 1777 N N . ARG A 1 213 ? 17.752 -3.907 -28.400 1.00 93.12 213 ARG A N 1
ATOM 1778 C CA . ARG A 1 213 ? 17.824 -2.788 -27.450 1.00 93.12 213 ARG A CA 1
ATOM 1779 C C . ARG A 1 213 ? 16.440 -2.245 -27.114 1.00 93.12 213 ARG A C 1
ATOM 1781 O O . ARG A 1 213 ? 16.123 -2.135 -25.937 1.00 93.12 213 ARG A O 1
ATOM 1788 N N . GLU A 1 214 ? 15.600 -1.987 -28.111 1.00 91.44 214 GLU A N 1
ATOM 1789 C CA . GLU A 1 214 ? 14.226 -1.504 -27.907 1.00 91.44 214 GLU A CA 1
ATOM 1790 C C . GLU A 1 214 ? 13.391 -2.469 -27.057 1.00 91.44 214 GLU A C 1
ATOM 1792 O O . GLU A 1 214 ? 12.620 -2.029 -26.208 1.00 91.44 214 GLU A O 1
ATOM 1797 N N . ARG A 1 215 ? 13.601 -3.782 -27.208 1.00 92.50 215 ARG A N 1
ATOM 1798 C CA . ARG A 1 215 ? 12.902 -4.804 -26.420 1.00 92.50 215 ARG A CA 1
ATOM 1799 C C . ARG A 1 215 ? 13.254 -4.790 -24.929 1.00 92.50 215 ARG A C 1
ATOM 1801 O O . ARG A 1 215 ? 12.393 -5.135 -24.121 1.00 92.50 215 ARG A O 1
ATOM 1808 N N . TYR A 1 216 ? 14.496 -4.468 -24.563 1.00 93.69 216 TYR A N 1
ATOM 1809 C CA . TYR A 1 216 ? 14.993 -4.616 -23.185 1.00 93.69 216 TYR A CA 1
ATOM 1810 C C . TYR A 1 216 ? 15.251 -3.295 -22.462 1.00 93.69 216 TYR A C 1
ATOM 1812 O O . TYR A 1 216 ? 15.252 -3.279 -21.236 1.00 93.69 216 TYR A O 1
ATOM 1820 N N . VAL A 1 217 ? 15.430 -2.186 -23.185 1.00 94.69 217 VAL A N 1
ATOM 1821 C CA . VAL A 1 217 ? 15.820 -0.894 -22.598 1.00 94.69 217 VAL A CA 1
ATOM 1822 C C . VAL A 1 217 ? 14.826 -0.400 -21.554 1.00 94.69 217 VAL A C 1
ATOM 1824 O O . VAL A 1 217 ? 15.226 0.288 -20.629 1.00 94.69 217 VAL A O 1
ATOM 1827 N N . HIS A 1 218 ? 13.549 -0.773 -21.653 1.00 95.25 218 HIS A N 1
ATOM 1828 C CA . HIS A 1 218 ? 12.505 -0.349 -20.721 1.00 95.25 218 HIS A CA 1
ATOM 1829 C C . HIS A 1 218 ? 12.091 -1.415 -19.693 1.00 95.25 218 HIS A C 1
ATOM 1831 O O . HIS A 1 218 ? 11.109 -1.208 -18.978 1.00 95.25 218 HIS A O 1
ATOM 1837 N N . ARG A 1 219 ? 12.894 -2.471 -19.520 1.00 93.56 219 ARG A N 1
ATOM 1838 C CA . ARG A 1 219 ? 12.650 -3.574 -18.578 1.00 93.56 219 ARG A CA 1
ATOM 1839 C C . ARG A 1 219 ? 13.685 -3.613 -17.452 1.00 93.56 219 ARG A C 1
ATOM 1841 O O . ARG A 1 219 ? 14.820 -3.191 -17.662 1.00 93.56 219 ARG A O 1
ATOM 1848 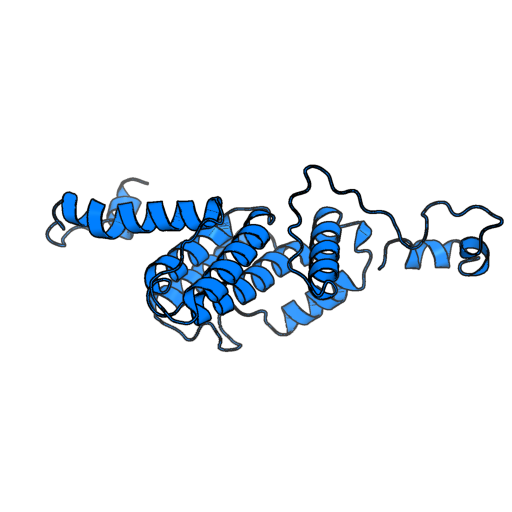N N . LEU A 1 220 ? 13.279 -4.133 -16.291 1.00 89.56 220 LEU A N 1
ATOM 1849 C CA . LEU A 1 220 ? 14.183 -4.492 -15.188 1.00 89.56 220 LEU A CA 1
ATOM 1850 C C . LEU A 1 220 ? 14.839 -5.857 -15.413 1.00 89.56 220 LEU A C 1
ATOM 1852 O O . LEU A 1 220 ? 14.187 -6.720 -16.046 1.00 89.56 220 LEU A O 1
#

Nearest PDB structures (foldseek):
  1zww-assembly1_B  TM=1.428E-01  e=2.217E+00  Mus musculus
  8qb9-assembly1_A  TM=1.733E-01  e=4.500E+00  Saccharomyces cerevisiae

Solvent-accessible surface area (backbone atoms only — not comparable to full-atom values): 12866 Å² total; per-residue (Å²): 110,72,64,55,40,39,58,73,78,48,53,81,86,65,82,72,65,53,70,64,53,43,42,67,70,46,50,50,54,51,54,51,47,46,50,23,47,78,65,36,62,55,76,56,65,99,53,98,57,23,64,60,46,27,52,50,42,25,50,47,27,52,56,52,69,70,52,84,72,76,71,63,48,57,50,50,46,55,54,39,69,78,30,57,90,83,38,43,70,57,46,43,53,49,48,54,41,44,45,54,42,56,52,44,37,60,67,64,63,56,54,68,68,63,53,50,54,44,48,51,50,34,41,51,37,60,73,70,69,50,67,58,83,41,74,85,23,66,44,40,74,45,74,65,55,50,50,50,41,54,54,48,64,74,32,58,31,62,78,40,54,71,53,39,52,53,51,52,52,52,51,50,57,70,69,40,97,56,94,76,76,90,83,64,98,74,83,87,84,81,58,86,45,59,93,77,60,52,84,88,35,68,62,31,69,78,37,67,51,69,70,56,37,68,71,45,39,34,37,132

Radius of gyration: 21.97 Å; Cα contacts (8 Å, |Δi|>4): 182; chains: 1; bounding box: 67×33×60 Å

pLDDT: mean 87.58, std 12.47, range [48.97, 98.56]

Foldseek 3Di:
DVVVCCVPVNVPDDDDPPVVNCCVPPVVLLVVLLCCLLVLDDDFDPDPCRVVLSVLSSLLSLLVNLQPDCLLVVLLSLLCSVAVNPNSVVNSVLSVLSSVVSLLCLLLVPDPVVVNVLSVQSVVCVVVVHDCVPCPHSSHDHPVSVVSSVVSLQALCVVSVSSVVSVVVVVVCVVDPDRDDPPDPDDDDAFPQHPDDDCPDPSCVVQVDPVSCVRPRRHD